Protein AF-A0A661XE28-F1 (afdb_monomer_lite)

Secondary structure (DSSP, 8-state):
-EEEEEEEE--BTTBTT-EEEEEEE-HHHHHHHHHHHTTTB---EEETTEEEEEE-S--HHHHHHHHHHHTT---S-----------------------------------------------------TTS-TTS-----EEEEEEEEEETT-HHHHHHHHHHHHHHHHHTT-SEEEEEEEEEEE-TTS-HHHHHHHHHHTT-SEEEEEESTTTTHHHHHHHHHTT--EEEEEGGGTT-HHHHHHHHHHHHHHTT--

Radius of gyration: 23.42 Å; chains: 1; bounding box: 65×50×58 Å

Foldseek 3Di:
DWDDKDKAQDADPVRGGKIKIKTQDDPVLVVVLCVVCVVFWDDWDDDPRIIMIIGPPDDVVVVVVSVCVSVVVDDDDDDDDDPDPPDDDDDDDDDDYDDDDDDDDDDDDDDDDDDDDDDDDDDDDDDDDDPPPVPDDPPAQAEFEEEEEEEPPCVVLVVLQVVLLVVLCVVVVPSYDYHYQYYHYDDPVADLLNSLVVRVVSPGQEYEYEEADPPCVSNVVNNVVVVHHYDYDHPVCSVPSVVSVVVVVVSVVSVVVD

pLDDT: mean 70.81, std 24.68, range [22.66, 95.94]

Sequence (258 aa):
MVHDWEIRDAKDKDFPERKVLFIKAEKEDILKFKEKFYLFSGSFVKIDNTYRCFLYNLNQEIEKKIEKFLKGEIEEEVKEEKVEIETRKEPEKSEEKEGVVIERFEPKKEEKEEKKEVKVEIERFGGESKEEKKEKLKREIKKVRVTYIFPAGKEELLEKVEEGIKNVILEKNLKYEFEKVLSLRQDAKVTPQELATRAKESDCDVVIIVAPENWGKEVVSILRSLRIPSQIITEDNVDKKFRYLNLITDVALLSSRK

Structure (mmCIF, N/CA/C/O backbone):
data_AF-A0A661XE28-F1
#
_entry.id   AF-A0A661XE28-F1
#
loop_
_atom_site.group_PDB
_atom_site.id
_atom_site.type_symbol
_atom_site.label_atom_id
_atom_site.label_alt_id
_atom_site.label_comp_id
_atom_site.label_asym_id
_atom_site.label_entity_id
_atom_site.label_seq_id
_atom_site.pdbx_PDB_ins_code
_atom_site.Cartn_x
_atom_site.Cartn_y
_atom_site.Cartn_z
_atom_site.occupancy
_atom_site.B_iso_or_equiv
_atom_site.auth_seq_id
_atom_site.auth_comp_id
_atom_site.auth_asym_id
_atom_site.auth_atom_id
_atom_site.pdbx_PDB_model_num
ATOM 1 N N . MET A 1 1 ? -10.215 13.616 -21.935 1.00 67.88 1 MET A N 1
ATOM 2 C CA . MET A 1 1 ? -9.903 15.015 -21.538 1.00 67.88 1 MET A CA 1
ATOM 3 C C . MET A 1 1 ? -10.579 15.350 -20.200 1.00 67.88 1 MET A C 1
ATOM 5 O O . MET A 1 1 ? -11.660 14.830 -19.933 1.00 67.88 1 MET A O 1
ATOM 9 N N . VAL A 1 2 ? -9.989 16.211 -19.351 1.00 78.69 2 VAL A N 1
ATOM 10 C CA . VAL A 1 2 ? -10.672 16.734 -18.144 1.00 78.69 2 VAL A CA 1
ATOM 11 C C . VAL A 1 2 ? -11.676 17.806 -18.571 1.00 78.69 2 VAL A C 1
ATOM 13 O O . VAL A 1 2 ? -11.290 18.817 -19.144 1.00 78.69 2 VAL A O 1
ATOM 16 N N . HIS A 1 3 ? -12.964 17.570 -18.326 1.00 80.06 3 HIS A N 1
ATOM 17 C CA . HIS A 1 3 ? -14.053 18.451 -18.757 1.00 80.06 3 HIS A CA 1
ATOM 18 C C . HIS A 1 3 ? -14.444 19.479 -17.697 1.00 80.06 3 HIS A C 1
ATOM 20 O O . HIS A 1 3 ? -14.858 20.583 -18.032 1.00 80.06 3 HIS A O 1
ATOM 26 N N . ASP A 1 4 ? -14.376 19.091 -16.426 1.00 87.88 4 ASP A N 1
ATOM 27 C CA . ASP A 1 4 ? -14.823 19.904 -15.297 1.00 87.88 4 ASP A CA 1
ATOM 28 C C . ASP A 1 4 ? -14.192 19.362 -14.012 1.00 87.88 4 ASP A C 1
ATOM 30 O O . ASP A 1 4 ? -14.009 18.144 -13.877 1.00 87.88 4 ASP A O 1
ATOM 34 N N . TRP A 1 5 ? -13.861 20.235 -13.068 1.00 91.69 5 TRP A N 1
ATOM 35 C CA . TRP A 1 5 ? -13.307 19.827 -11.783 1.00 91.69 5 TRP A CA 1
ATOM 36 C C . TRP A 1 5 ? -13.573 20.861 -10.690 1.00 91.69 5 TRP A C 1
ATOM 38 O O . TRP A 1 5 ? -13.690 22.055 -10.944 1.00 91.69 5 TRP A O 1
ATOM 48 N N . GLU A 1 6 ? -13.648 20.385 -9.452 1.00 91.19 6 GLU A N 1
ATOM 49 C CA . GLU A 1 6 ? -13.884 21.217 -8.278 1.00 91.19 6 GLU A CA 1
ATOM 50 C C . GLU A 1 6 ? -13.242 20.574 -7.047 1.00 91.19 6 GLU A C 1
ATOM 52 O O . GLU A 1 6 ? -13.356 19.365 -6.838 1.00 91.19 6 GLU A O 1
ATOM 57 N N . ILE A 1 7 ? -12.594 21.377 -6.205 1.00 89.00 7 ILE A N 1
ATOM 58 C CA . ILE A 1 7 ? -12.107 20.944 -4.895 1.00 89.00 7 ILE A CA 1
ATOM 59 C C . ILE A 1 7 ? -13.005 21.573 -3.830 1.00 89.00 7 ILE A C 1
ATOM 61 O O . ILE A 1 7 ? -13.156 22.791 -3.784 1.00 89.00 7 ILE A O 1
ATOM 65 N N . ARG A 1 8 ? -13.601 20.747 -2.965 1.00 87.38 8 ARG A N 1
ATOM 66 C CA . ARG A 1 8 ? -14.444 21.208 -1.850 1.00 87.38 8 ARG A CA 1
ATOM 67 C C . ARG A 1 8 ? -13.863 20.807 -0.512 1.00 87.38 8 ARG A C 1
ATOM 69 O O . ARG A 1 8 ? -13.354 19.697 -0.375 1.00 87.38 8 ARG A O 1
ATOM 76 N N . ASP A 1 9 ? -14.046 21.657 0.488 1.00 84.06 9 ASP A N 1
ATOM 77 C CA . ASP A 1 9 ? -13.799 21.279 1.875 1.00 84.06 9 ASP A CA 1
ATOM 78 C C . ASP A 1 9 ? -14.850 20.259 2.334 1.00 84.06 9 ASP A C 1
ATOM 80 O O . ASP A 1 9 ? -16.058 20.468 2.214 1.00 84.06 9 ASP A O 1
ATOM 84 N N . ALA A 1 10 ? -14.382 19.152 2.893 1.00 74.88 10 ALA A N 1
ATOM 85 C CA . ALA A 1 10 ? -15.180 18.126 3.542 1.00 74.88 10 ALA A CA 1
ATOM 86 C C . ALA A 1 10 ? -14.810 18.104 5.026 1.00 74.88 10 ALA A C 1
ATOM 88 O O . ALA A 1 10 ? -14.042 17.258 5.483 1.00 74.88 10 ALA A O 1
ATOM 89 N N . LYS A 1 11 ? -15.331 19.086 5.767 1.00 64.81 11 LYS A N 1
ATOM 90 C CA . LYS A 1 11 ? -15.085 19.212 7.205 1.00 64.81 11 LYS A CA 1
ATOM 91 C C . LYS A 1 11 ? -15.818 18.102 7.949 1.00 64.81 11 LYS A C 1
ATOM 93 O O . LYS A 1 11 ? -17.044 18.028 7.898 1.00 64.81 11 LYS A O 1
ATOM 98 N N . ASP A 1 12 ? -15.064 17.278 8.661 1.00 62.75 12 ASP A N 1
ATOM 99 C CA . ASP A 1 12 ? -15.583 16.293 9.606 1.00 62.75 12 ASP A CA 1
ATOM 100 C C . ASP A 1 12 ? -15.096 16.659 11.019 1.00 62.75 12 ASP A C 1
ATOM 102 O O . ASP A 1 12 ? -14.012 17.226 11.169 1.00 62.75 12 ASP A O 1
ATOM 106 N N . LYS A 1 13 ? -15.882 16.350 12.060 1.00 51.97 13 LYS A N 1
ATOM 107 C CA . LYS A 1 13 ? -15.492 16.591 13.461 1.00 51.97 13 LYS A CA 1
ATOM 108 C C . LYS A 1 13 ? -14.197 15.867 13.822 1.00 51.97 13 LYS A C 1
ATOM 110 O O . LYS A 1 13 ? -13.416 16.398 14.605 1.00 51.97 13 LYS A O 1
ATOM 115 N N . ASP A 1 14 ? -13.964 14.704 13.219 1.00 54.44 14 ASP A N 1
ATOM 116 C CA . ASP A 1 14 ? -12.756 13.912 13.444 1.00 54.44 14 ASP A CA 1
ATOM 117 C C . ASP A 1 14 ? -11.608 14.299 12.489 1.00 54.44 14 ASP A C 1
ATOM 119 O O . ASP A 1 14 ? -10.460 13.911 12.707 1.00 54.44 14 ASP A O 1
ATOM 123 N N . PHE A 1 15 ? -11.895 15.072 11.429 1.00 53.47 15 PHE A N 1
ATOM 124 C CA . PHE A 1 15 ? -10.933 15.456 10.389 1.00 53.47 15 PHE A CA 1
ATOM 125 C C . PHE A 1 15 ? -11.240 16.856 9.814 1.00 53.47 15 PHE A C 1
ATOM 127 O O . PHE A 1 15 ? -11.898 16.970 8.773 1.00 53.47 15 PHE A O 1
ATOM 134 N N . PRO A 1 16 ? -10.751 17.932 10.454 1.00 54.91 16 PRO A N 1
ATOM 135 C CA . PRO A 1 16 ? -11.159 19.302 10.133 1.00 54.91 16 PRO A CA 1
ATOM 136 C C . PRO A 1 16 ? -10.618 19.850 8.798 1.00 54.91 16 PRO A C 1
ATOM 138 O O . PRO A 1 16 ? -11.146 20.843 8.302 1.00 54.91 16 PRO A O 1
ATOM 141 N N . GLU A 1 17 ? -9.619 19.202 8.187 1.00 65.25 17 GLU A N 1
ATOM 142 C CA . GLU A 1 17 ? -8.891 19.711 7.008 1.00 65.25 17 GLU A CA 1
ATOM 143 C C . GLU A 1 17 ? -8.893 18.736 5.816 1.00 65.25 17 GLU A C 1
ATOM 145 O O . GLU A 1 17 ? -7.891 18.557 5.123 1.00 65.25 17 GLU A O 1
ATOM 150 N N . ARG A 1 18 ? -10.006 18.041 5.565 1.00 71.56 18 ARG A N 1
ATOM 151 C CA . ARG A 1 18 ? -10.125 17.193 4.369 1.00 71.56 18 ARG A CA 1
ATOM 152 C C . ARG A 1 18 ? -10.699 17.982 3.205 1.00 71.56 18 ARG A C 1
ATOM 154 O O . ARG A 1 18 ? -11.703 18.669 3.362 1.00 71.56 18 ARG A O 1
ATOM 161 N N . LYS A 1 19 ? -10.112 17.807 2.021 1.00 85.81 19 LYS A N 1
ATOM 162 C CA . LYS A 1 19 ? -10.701 18.261 0.759 1.00 85.81 19 LYS A CA 1
ATOM 163 C C . LYS A 1 19 ? -11.114 17.068 -0.097 1.00 85.81 19 LYS A C 1
ATOM 165 O O . LYS A 1 19 ? -10.542 15.982 0.002 1.00 85.81 19 LYS A O 1
ATOM 170 N N . VAL A 1 20 ? -12.118 17.263 -0.937 1.00 88.88 20 VAL A N 1
ATOM 171 C CA . VAL A 1 20 ? -12.597 16.281 -1.912 1.00 88.88 20 VAL A CA 1
ATOM 172 C C . VAL A 1 20 ? -12.459 16.888 -3.292 1.00 88.88 20 VAL A C 1
ATOM 174 O O . VAL A 1 20 ? -12.996 17.963 -3.549 1.00 88.88 20 VAL A O 1
ATOM 177 N N . LEU A 1 21 ? -11.766 16.176 -4.174 1.00 91.88 21 LEU A N 1
ATOM 178 C CA . LEU A 1 21 ? -11.730 16.477 -5.593 1.00 91.88 21 LEU A CA 1
ATOM 179 C C . LEU A 1 21 ? -12.916 15.804 -6.277 1.00 91.88 21 LEU A C 1
ATOM 181 O O . LEU A 1 21 ? -13.087 14.585 -6.203 1.00 91.88 21 LEU A O 1
ATOM 185 N N . PHE A 1 22 ? -13.697 16.610 -6.979 1.00 92.19 22 PHE A N 1
ATOM 186 C CA . PHE A 1 22 ? -14.706 16.204 -7.939 1.00 92.19 22 PHE A CA 1
ATOM 187 C C . PHE A 1 22 ? -14.132 16.446 -9.327 1.00 92.19 22 PHE A C 1
ATOM 189 O O . PHE A 1 22 ? -13.655 17.538 -9.612 1.00 92.19 22 PHE A O 1
ATOM 196 N N . ILE A 1 23 ? -14.157 15.439 -10.190 1.00 92.69 23 ILE A N 1
ATOM 197 C CA . ILE A 1 23 ? -13.569 15.538 -11.525 1.00 92.69 23 ILE A CA 1
ATOM 198 C C . ILE A 1 23 ? -14.419 14.785 -12.547 1.00 92.69 23 ILE A C 1
ATOM 200 O O . ILE A 1 23 ? -14.697 13.593 -12.402 1.00 92.69 23 ILE A O 1
ATOM 204 N N . LYS A 1 24 ? -14.844 15.487 -13.597 1.00 91.75 24 LYS A N 1
ATOM 205 C CA . LYS A 1 24 ? -15.481 14.910 -14.783 1.00 91.75 24 LYS A CA 1
ATOM 206 C C . LYS A 1 24 ? -14.409 14.757 -15.848 1.00 91.75 24 LYS A C 1
ATOM 208 O O . LYS A 1 24 ? -14.006 15.728 -16.482 1.00 91.75 24 LYS A O 1
ATOM 213 N N . ALA A 1 25 ? -13.926 13.540 -16.022 1.00 89.62 25 ALA A N 1
ATOM 214 C CA . ALA A 1 25 ? -12.908 13.229 -17.010 1.00 89.62 25 ALA A CA 1
ATOM 215 C C . ALA A 1 25 ? -13.088 11.802 -17.521 1.00 89.62 25 ALA A C 1
ATOM 217 O O . ALA A 1 25 ? -13.804 10.989 -16.921 1.00 89.62 25 ALA A O 1
ATOM 218 N N . GLU A 1 26 ? -12.411 11.492 -18.618 1.00 87.62 26 GLU A N 1
ATOM 219 C CA . GLU A 1 26 ? -12.306 10.123 -19.102 1.00 87.62 26 GLU A CA 1
ATOM 220 C C . GLU A 1 26 ? -11.473 9.279 -18.135 1.00 87.62 26 GLU A C 1
ATOM 222 O O . GLU A 1 26 ? -10.618 9.770 -17.395 1.00 87.62 26 GLU A O 1
ATOM 227 N N . LYS A 1 27 ? -11.721 7.966 -18.135 1.00 84.81 27 LYS A N 1
ATOM 228 C CA . LYS A 1 27 ? -11.056 7.032 -17.218 1.00 84.81 27 LYS A CA 1
ATOM 229 C C . LYS A 1 27 ? -9.527 7.109 -17.322 1.00 84.81 27 LYS A C 1
ATOM 231 O O . LYS A 1 27 ? -8.848 6.943 -16.313 1.00 84.81 27 LYS A O 1
ATOM 236 N N . GLU A 1 28 ? -9.003 7.350 -18.517 1.00 86.38 28 GLU A N 1
ATOM 237 C CA . GLU A 1 28 ? -7.568 7.451 -18.793 1.00 86.38 28 GLU A CA 1
ATOM 238 C C . GLU A 1 28 ? -6.932 8.665 -18.109 1.00 86.38 28 GLU A C 1
ATOM 240 O O . GLU A 1 28 ? -5.877 8.533 -17.494 1.00 86.38 28 GLU A O 1
ATOM 245 N N . ASP A 1 29 ? -7.601 9.818 -18.098 1.00 85.50 29 ASP A N 1
ATOM 246 C CA . ASP A 1 29 ? -7.101 11.008 -17.401 1.00 85.50 29 ASP A CA 1
ATOM 247 C C . ASP A 1 29 ? -7.129 10.835 -15.882 1.00 85.50 29 ASP A C 1
ATOM 249 O O . ASP A 1 29 ? -6.228 11.297 -15.183 1.00 85.50 29 ASP A O 1
ATOM 253 N N . ILE A 1 30 ? -8.121 10.106 -15.359 1.00 88.75 30 ILE A N 1
ATOM 254 C CA . ILE A 1 30 ? -8.154 9.730 -13.939 1.00 88.75 30 ILE A CA 1
ATOM 255 C C . ILE A 1 30 ? -6.968 8.833 -13.583 1.00 88.75 30 ILE A C 1
ATOM 257 O O . ILE A 1 30 ? -6.413 8.954 -12.491 1.00 88.75 30 ILE A O 1
ATOM 261 N N . LEU A 1 31 ? -6.571 7.926 -14.479 1.00 84.81 31 LEU A N 1
ATOM 262 C CA . LEU A 1 31 ? -5.395 7.082 -14.266 1.00 84.81 31 LEU A CA 1
ATOM 263 C C . LEU A 1 31 ? -4.110 7.915 -14.276 1.00 84.81 31 LEU A C 1
ATOM 265 O O . LEU A 1 31 ? -3.327 7.789 -13.338 1.00 84.81 31 LEU A O 1
ATOM 269 N N . LYS A 1 32 ? -3.952 8.834 -15.235 1.00 87.31 32 LYS A N 1
ATOM 270 C CA . LYS A 1 32 ? -2.816 9.772 -15.272 1.00 87.31 32 LYS A CA 1
ATOM 271 C C . LYS A 1 32 ? -2.745 10.636 -14.012 1.00 87.31 32 LYS A C 1
ATOM 273 O O . LYS A 1 32 ? -1.676 10.802 -13.428 1.00 87.31 32 LYS A O 1
ATOM 278 N N . PHE A 1 33 ? -3.888 11.148 -13.550 1.00 88.50 33 PHE A N 1
ATOM 279 C CA . PHE A 1 33 ? -3.963 11.902 -12.300 1.00 88.50 33 PHE A CA 1
ATOM 280 C C . PHE A 1 33 ? -3.509 11.048 -11.116 1.00 88.50 33 PHE A C 1
ATOM 282 O O . PHE A 1 33 ? -2.674 11.479 -10.322 1.00 88.50 33 PHE A O 1
ATOM 289 N N . LYS A 1 34 ? -4.048 9.826 -11.002 1.00 83.25 34 LYS A N 1
ATOM 290 C CA . LYS A 1 34 ? -3.680 8.891 -9.936 1.00 83.25 34 LYS A CA 1
ATOM 291 C C . LYS A 1 34 ? -2.192 8.604 -9.938 1.00 83.25 34 LYS A C 1
ATOM 293 O O . LYS A 1 34 ? -1.611 8.586 -8.869 1.00 83.25 34 LYS A O 1
ATOM 298 N N . GLU A 1 35 ? -1.581 8.381 -11.093 1.00 79.38 35 GLU A N 1
ATOM 299 C CA . GLU A 1 35 ? -0.142 8.123 -11.184 1.00 79.38 35 GLU A CA 1
ATOM 300 C C . GLU A 1 35 ? 0.680 9.319 -10.703 1.00 79.38 35 GLU A C 1
ATOM 302 O O . GLU A 1 35 ? 1.627 9.148 -9.936 1.00 79.38 35 GLU A O 1
ATOM 307 N N . LYS A 1 36 ? 0.278 10.533 -11.087 1.00 81.69 36 LYS A N 1
ATOM 308 C CA . LYS A 1 36 ? 1.015 11.758 -10.766 1.00 81.69 36 LYS A CA 1
ATOM 309 C C . LYS A 1 36 ? 0.836 12.224 -9.319 1.00 81.69 36 LYS A C 1
ATOM 311 O O . LYS A 1 36 ? 1.771 12.758 -8.731 1.00 81.69 36 LYS A O 1
ATOM 316 N N . PHE A 1 37 ? -0.340 12.008 -8.733 1.00 84.50 37 PHE A N 1
ATOM 317 C CA . PHE A 1 37 ? -0.701 12.520 -7.406 1.00 84.50 37 PHE A CA 1
ATOM 318 C C . PHE A 1 37 ? -1.064 11.421 -6.400 1.00 84.50 37 PHE A C 1
ATOM 320 O O . PHE A 1 37 ? -1.739 11.699 -5.410 1.00 84.50 37 PHE A O 1
ATOM 327 N N . TYR A 1 38 ? -0.595 10.184 -6.602 1.00 77.94 38 TYR A N 1
ATOM 328 C CA . TYR A 1 38 ? -0.961 9.034 -5.760 1.00 77.94 38 TYR A CA 1
ATOM 329 C C . TYR A 1 38 ? -0.730 9.263 -4.255 1.00 77.94 38 TYR A C 1
ATOM 331 O O . TYR A 1 38 ? -1.500 8.769 -3.438 1.00 77.94 38 TYR A O 1
ATOM 339 N N . LEU A 1 39 ? 0.292 10.042 -3.879 1.00 74.31 39 LEU A N 1
ATOM 340 C CA . LEU A 1 39 ? 0.611 10.363 -2.479 1.00 74.31 39 LEU A CA 1
ATOM 341 C C . LEU A 1 39 ? -0.389 11.321 -1.818 1.00 74.31 39 LEU A C 1
ATOM 343 O O . LEU A 1 39 ? -0.478 11.354 -0.586 1.00 74.31 39 LEU A O 1
ATOM 347 N N . PHE A 1 40 ? -1.118 12.086 -2.631 1.00 81.81 40 PHE A N 1
ATOM 348 C CA . PHE A 1 40 ? -2.023 13.158 -2.214 1.00 81.81 40 PHE A CA 1
ATOM 349 C C . PHE A 1 40 ? -3.489 12.846 -2.516 1.00 81.81 40 PHE A C 1
ATOM 351 O O . PHE A 1 40 ? -4.359 13.603 -2.105 1.00 81.81 40 PHE A O 1
ATOM 358 N N . SER A 1 41 ? -3.783 11.750 -3.221 1.00 82.06 41 SER A N 1
ATOM 359 C CA . SER A 1 41 ? -5.140 11.381 -3.629 1.00 82.06 41 SER A CA 1
ATOM 360 C C . SER A 1 41 ? -5.520 9.989 -3.141 1.00 82.06 41 SER A C 1
ATOM 362 O O . SER A 1 41 ? -4.763 9.036 -3.312 1.00 82.06 41 SER A O 1
ATOM 364 N N . GLY A 1 42 ? -6.716 9.860 -2.578 1.00 78.56 42 GLY A N 1
ATOM 365 C CA . GLY A 1 42 ? -7.292 8.583 -2.180 1.00 78.56 42 GLY A CA 1
ATOM 366 C C . GLY A 1 42 ? -7.889 7.788 -3.338 1.00 78.56 42 GLY A C 1
ATOM 367 O O . GLY A 1 42 ? -7.725 8.087 -4.524 1.00 78.56 42 GLY A O 1
ATOM 368 N N . SER A 1 43 ? -8.655 6.761 -2.977 1.00 80.38 43 SER A N 1
ATOM 369 C CA . SER A 1 43 ? -9.415 5.980 -3.949 1.00 80.38 43 SER A CA 1
ATOM 370 C C . SER A 1 43 ? -10.444 6.843 -4.679 1.00 80.38 43 SER A C 1
ATOM 372 O O . SER A 1 43 ? -11.197 7.599 -4.070 1.00 80.38 43 SER A O 1
ATOM 374 N N . PHE A 1 44 ? -10.500 6.683 -6.000 1.00 87.12 44 PHE A N 1
ATOM 375 C CA . PHE A 1 44 ? -11.500 7.344 -6.831 1.00 87.12 44 PHE A CA 1
ATOM 376 C C . PHE A 1 44 ? -12.761 6.492 -6.903 1.00 87.12 44 PHE A C 1
ATOM 378 O O . PHE A 1 44 ? -12.699 5.320 -7.285 1.00 87.12 44 PHE A O 1
ATOM 385 N N . VAL A 1 45 ? -13.896 7.108 -6.600 1.00 83.44 45 VAL A N 1
ATOM 386 C CA . VAL A 1 45 ? -15.230 6.522 -6.731 1.00 83.44 45 VAL A CA 1
ATOM 387 C C . VAL A 1 45 ? -15.960 7.253 -7.850 1.00 83.44 45 VAL A C 1
ATOM 389 O O . VAL A 1 45 ? -16.015 8.480 -7.849 1.00 83.44 45 VAL A O 1
ATOM 392 N N . LYS A 1 46 ? -16.506 6.512 -8.817 1.00 87.88 46 LYS A N 1
ATOM 393 C CA . LYS A 1 46 ? -17.349 7.089 -9.869 1.00 87.88 46 LYS A CA 1
ATOM 394 C C . LYS A 1 46 ? -18.790 7.138 -9.373 1.00 87.88 46 LYS A C 1
ATOM 396 O O . LYS A 1 46 ? -19.332 6.102 -8.999 1.00 87.88 46 LYS A O 1
ATOM 401 N N . ILE A 1 47 ? -19.383 8.326 -9.368 1.00 84.38 47 ILE A N 1
ATOM 402 C CA . ILE A 1 47 ? -20.798 8.548 -9.066 1.00 84.38 47 ILE A CA 1
ATOM 403 C C . ILE A 1 47 ? -21.360 9.362 -10.227 1.00 84.38 47 ILE A C 1
ATOM 405 O O . ILE A 1 47 ? -20.915 10.485 -10.476 1.00 84.38 47 ILE A O 1
ATOM 409 N N . ASP A 1 48 ? -22.286 8.759 -10.968 1.00 87.19 48 ASP A N 1
ATOM 410 C CA . ASP A 1 48 ? -22.793 9.268 -12.243 1.00 87.19 48 ASP A CA 1
ATOM 411 C C . ASP A 1 48 ? -21.647 9.528 -13.242 1.00 87.19 48 ASP A C 1
ATOM 413 O O . ASP A 1 48 ? -20.825 8.646 -13.510 1.00 87.19 48 ASP A O 1
ATOM 417 N N . ASN A 1 49 ? -21.557 10.750 -13.770 1.00 85.62 49 ASN A N 1
ATOM 418 C CA . ASN A 1 49 ? -20.515 11.181 -14.703 1.00 85.62 49 ASN A CA 1
ATOM 419 C C . ASN A 1 49 ? -19.323 11.870 -14.018 1.00 85.62 49 ASN A C 1
ATOM 421 O O . ASN A 1 49 ? -18.482 12.454 -14.700 1.00 85.62 49 ASN A O 1
ATOM 425 N N . THR A 1 50 ? -19.221 11.788 -12.689 1.00 89.06 50 THR A N 1
ATOM 426 C CA . THR A 1 50 ? -18.186 12.477 -11.910 1.00 89.06 50 THR A CA 1
ATOM 427 C C . THR A 1 50 ? -17.408 11.482 -11.056 1.00 89.06 50 THR A C 1
ATOM 429 O O . THR A 1 50 ? -17.977 10.671 -10.324 1.00 89.06 50 THR A O 1
ATOM 432 N N . TYR A 1 51 ? -16.084 11.557 -11.102 1.00 89.56 51 TYR A N 1
ATOM 433 C CA . TYR A 1 51 ? -15.226 10.860 -10.158 1.00 89.56 51 TYR A CA 1
ATOM 434 C C . TYR A 1 51 ? -14.985 11.718 -8.921 1.00 89.56 51 TYR A C 1
ATOM 436 O O . TYR A 1 51 ? -14.878 12.940 -9.005 1.00 89.56 51 TYR A O 1
ATOM 444 N N . ARG A 1 52 ? -14.892 11.065 -7.764 1.00 91.06 52 ARG A N 1
ATOM 445 C CA . ARG A 1 52 ? -14.642 11.704 -6.474 1.00 91.06 52 ARG A CA 1
ATOM 446 C C . ARG A 1 52 ? -13.470 11.027 -5.792 1.00 91.06 52 ARG A C 1
ATOM 448 O O . ARG A 1 52 ? -13.449 9.798 -5.722 1.00 91.06 52 ARG A O 1
ATOM 455 N N . CYS A 1 53 ? -12.532 11.800 -5.268 1.00 89.06 53 CYS A N 1
ATOM 456 C CA . CYS A 1 53 ? -11.496 11.285 -4.383 1.00 89.06 53 CYS A CA 1
ATOM 457 C C . CYS A 1 53 ? -11.228 12.272 -3.251 1.00 89.06 53 CYS A C 1
ATOM 459 O O . CYS A 1 53 ? -11.371 13.484 -3.405 1.00 89.06 53 CYS A O 1
ATOM 461 N N . PHE A 1 54 ? -10.848 11.745 -2.095 1.00 86.38 54 PHE A N 1
ATOM 462 C CA . PHE A 1 54 ? -10.319 12.582 -1.029 1.00 86.38 54 PHE A CA 1
ATOM 463 C C . PHE A 1 54 ? -8.894 13.001 -1.374 1.00 86.38 54 PHE A C 1
ATOM 465 O O . PHE A 1 54 ? -8.115 12.191 -1.882 1.00 86.38 54 PHE A O 1
ATOM 472 N N . LEU A 1 55 ? -8.569 14.252 -1.074 1.00 85.50 55 LEU A N 1
ATOM 473 C CA . LEU A 1 55 ? -7.221 14.781 -1.152 1.00 85.50 55 LEU A CA 1
ATOM 474 C C . LEU A 1 55 ? -6.634 14.907 0.255 1.00 85.50 55 LEU A C 1
ATOM 476 O O . LEU A 1 55 ? -7.330 15.272 1.206 1.00 85.50 55 LEU A O 1
ATOM 480 N N . TYR A 1 56 ? -5.347 14.604 0.377 1.00 75.81 56 TYR A N 1
ATOM 481 C CA . TYR A 1 56 ? -4.632 14.535 1.647 1.00 75.81 56 TYR A CA 1
ATOM 482 C C . TYR A 1 56 ? -3.307 15.288 1.567 1.00 75.81 56 TYR A C 1
ATOM 484 O O . TYR A 1 56 ? -2.706 15.371 0.498 1.00 75.81 56 TYR A O 1
ATOM 492 N N . ASN A 1 57 ? -2.830 15.778 2.718 1.00 70.12 57 ASN A N 1
ATOM 493 C CA . ASN A 1 57 ? -1.557 16.500 2.844 1.00 70.12 57 ASN A CA 1
ATOM 494 C C . ASN A 1 57 ? -1.433 17.665 1.848 1.00 70.12 57 ASN A C 1
ATOM 496 O O . ASN A 1 57 ? -0.364 17.914 1.294 1.00 70.12 57 ASN A O 1
ATOM 500 N N . LEU A 1 58 ? -2.548 18.348 1.591 1.00 76.38 58 LEU A N 1
ATOM 501 C CA . LEU A 1 58 ? -2.582 19.514 0.724 1.00 76.38 58 LEU A CA 1
ATOM 502 C C . LEU A 1 58 ? -1.895 20.681 1.428 1.00 76.38 58 LEU A C 1
ATOM 504 O O . LEU A 1 58 ? -2.420 21.228 2.393 1.00 76.38 58 LEU A O 1
ATOM 508 N N . ASN A 1 59 ? -0.739 21.080 0.912 1.00 81.50 59 ASN A N 1
ATOM 509 C CA . ASN A 1 59 ? -0.233 22.431 1.100 1.00 81.50 59 ASN A CA 1
ATOM 510 C C . ASN A 1 59 ? -0.609 23.284 -0.130 1.00 81.50 59 ASN A C 1
ATOM 512 O O . ASN A 1 59 ? -1.036 22.758 -1.164 1.00 81.50 59 ASN A O 1
ATOM 516 N N . GLN A 1 60 ? -0.443 24.605 -0.033 1.00 81.12 60 GLN A N 1
ATOM 517 C CA . GLN A 1 60 ? -0.791 25.521 -1.129 1.00 81.12 60 GLN A CA 1
ATOM 518 C C . GLN A 1 60 ? -0.035 25.218 -2.435 1.00 81.12 60 GLN A C 1
ATOM 520 O O . GLN A 1 60 ? -0.536 25.507 -3.520 1.00 81.12 60 GLN A O 1
ATOM 525 N N . GLU A 1 61 ? 1.164 24.641 -2.362 1.00 82.00 61 GLU A N 1
ATOM 526 C CA . GLU A 1 61 ? 1.959 24.293 -3.543 1.00 82.00 61 GLU A CA 1
ATOM 527 C C . GLU A 1 61 ? 1.406 23.071 -4.275 1.00 82.00 61 GLU A C 1
ATOM 529 O O . GLU A 1 61 ? 1.285 23.081 -5.499 1.00 82.00 61 GLU A O 1
ATOM 534 N N . ILE A 1 62 ? 1.050 22.022 -3.533 1.00 80.94 62 ILE A N 1
ATOM 535 C CA . ILE A 1 62 ? 0.456 20.795 -4.065 1.00 80.94 62 ILE A CA 1
ATOM 536 C C . ILE A 1 62 ? -0.913 21.105 -4.661 1.00 80.94 62 ILE A C 1
ATOM 538 O O . ILE A 1 62 ? -1.216 20.625 -5.750 1.00 80.94 62 ILE A O 1
ATOM 542 N N . GLU A 1 63 ? -1.707 21.947 -3.997 1.00 84.12 63 GLU A N 1
ATOM 543 C CA . GLU A 1 63 ? -2.997 22.394 -4.523 1.00 84.12 63 GLU A CA 1
ATOM 544 C C . GLU A 1 63 ? -2.817 23.096 -5.875 1.00 84.12 63 GLU A C 1
ATOM 546 O O . GLU A 1 63 ? -3.399 22.667 -6.867 1.00 84.12 63 GLU A O 1
ATOM 551 N N . LYS A 1 64 ? -1.886 24.056 -5.975 1.00 86.75 64 LYS A N 1
ATOM 552 C CA . LYS A 1 64 ? -1.545 24.703 -7.254 1.00 86.75 64 LYS A CA 1
ATOM 553 C C . LYS A 1 64 ? -1.044 23.715 -8.313 1.00 86.75 64 LYS A C 1
ATOM 555 O O . LYS A 1 64 ? -1.368 23.872 -9.488 1.00 86.75 64 LYS A O 1
ATOM 560 N N . LYS A 1 65 ? -0.253 22.700 -7.939 1.00 86.38 65 LYS A N 1
ATOM 561 C CA . LYS A 1 65 ? 0.218 21.655 -8.874 1.00 86.38 65 LYS A CA 1
ATOM 562 C C . LYS A 1 65 ? -0.942 20.813 -9.408 1.00 86.38 65 LYS A C 1
ATOM 564 O O . LYS A 1 65 ? -0.966 20.507 -10.600 1.00 86.38 65 LYS A O 1
ATOM 569 N N . ILE A 1 66 ? -1.896 20.463 -8.548 1.00 87.81 66 ILE A N 1
ATOM 570 C CA . ILE A 1 66 ? -3.120 19.750 -8.923 1.00 87.81 66 ILE A CA 1
ATOM 571 C C . ILE A 1 66 ? -3.949 20.613 -9.878 1.00 87.81 66 ILE A C 1
ATOM 573 O O . ILE A 1 66 ? -4.308 20.140 -10.952 1.00 87.81 66 ILE A O 1
ATOM 577 N N . GLU A 1 67 ? -4.183 21.886 -9.555 1.00 87.06 67 GLU A N 1
ATOM 578 C CA . GLU A 1 67 ? -4.941 22.797 -10.422 1.00 87.06 67 GLU A CA 1
ATOM 579 C C . GLU A 1 67 ? -4.296 22.963 -11.804 1.00 87.06 67 GLU A C 1
ATOM 581 O O . GLU A 1 67 ? -4.984 22.856 -12.818 1.00 87.06 67 GLU A O 1
ATOM 586 N N . LYS A 1 68 ? -2.974 23.170 -11.863 1.00 87.38 68 LYS A N 1
ATOM 587 C CA . LYS A 1 68 ? -2.230 23.271 -13.131 1.00 87.38 68 LYS A CA 1
ATOM 588 C C . LYS A 1 68 ? -2.353 22.005 -13.972 1.00 87.38 68 LYS A C 1
ATOM 590 O O . LYS A 1 68 ? -2.560 22.086 -15.180 1.00 87.38 68 LYS A O 1
ATOM 595 N N . PHE A 1 69 ? -2.263 20.832 -13.342 1.00 87.75 69 PHE A N 1
ATOM 596 C CA . PHE A 1 69 ? -2.451 19.563 -14.043 1.00 87.75 69 PHE A CA 1
ATOM 597 C C . PHE A 1 69 ? -3.864 19.438 -14.615 1.00 87.75 69 PHE A C 1
ATOM 599 O O . PHE A 1 69 ? -4.028 19.054 -15.768 1.00 87.75 69 PHE A O 1
ATOM 606 N N . LEU A 1 70 ? -4.880 19.784 -13.822 1.00 86.44 70 LEU A N 1
ATOM 607 C CA . LEU A 1 70 ? -6.282 19.689 -14.226 1.00 86.44 70 LEU A CA 1
ATOM 608 C C . LEU A 1 70 ? -6.657 20.694 -15.323 1.00 86.44 70 LEU A C 1
ATOM 610 O O . LEU A 1 70 ? -7.554 20.414 -16.113 1.00 86.44 70 LEU A O 1
ATOM 614 N N . LYS A 1 71 ? -5.952 21.828 -15.404 1.00 85.31 71 LYS A N 1
ATOM 615 C CA . LYS A 1 71 ? -6.055 22.804 -16.501 1.00 85.31 71 LYS A CA 1
ATOM 616 C C . LYS A 1 71 ? -5.279 22.404 -17.762 1.00 85.31 71 LYS A C 1
ATOM 618 O O . LYS A 1 71 ? -5.423 23.065 -18.783 1.00 85.31 71 LYS A O 1
ATOM 623 N N . GLY A 1 72 ? -4.474 21.341 -17.709 1.00 76.69 72 GLY A N 1
ATOM 624 C CA . GLY A 1 72 ? -3.634 20.911 -18.829 1.00 76.69 72 GLY A CA 1
ATOM 625 C C . GLY A 1 72 ? -2.383 21.772 -19.045 1.00 76.69 72 GLY A C 1
ATOM 626 O O . GLY A 1 72 ? -1.768 21.679 -20.096 1.00 76.69 72 GLY A O 1
ATOM 627 N N . GLU A 1 73 ? -1.979 22.582 -18.060 1.00 72.75 73 GLU A N 1
ATOM 628 C CA . GLU A 1 73 ? -0.838 23.515 -18.148 1.00 72.75 73 GLU A CA 1
ATOM 629 C C . GLU A 1 73 ? 0.521 22.859 -17.838 1.00 72.75 73 GLU A C 1
ATOM 631 O O . GLU A 1 73 ? 1.523 23.548 -17.656 1.00 72.75 73 GLU A O 1
ATOM 636 N N . ILE A 1 74 ? 0.574 21.530 -17.718 1.00 59.03 74 ILE A N 1
ATOM 637 C CA . ILE A 1 74 ? 1.830 20.809 -17.491 1.00 59.03 74 ILE A CA 1
ATOM 638 C C . ILE A 1 74 ? 2.214 20.086 -18.779 1.00 59.03 74 ILE A C 1
ATOM 640 O O . ILE A 1 74 ? 1.829 18.932 -18.970 1.00 59.03 74 ILE A O 1
ATOM 644 N N . GLU A 1 75 ? 2.978 20.768 -19.635 1.00 46.56 75 GLU A N 1
ATOM 645 C CA . GLU A 1 75 ? 3.814 20.100 -20.635 1.00 46.56 75 GLU A CA 1
ATOM 646 C C . GLU A 1 75 ? 4.926 19.309 -19.926 1.00 46.56 75 GLU A C 1
ATOM 648 O O . GLU A 1 75 ? 5.354 19.635 -18.814 1.00 46.56 75 GLU A O 1
ATOM 653 N N . GLU A 1 76 ? 5.310 18.193 -20.537 1.00 49.25 76 GLU A N 1
ATOM 654 C CA . GLU A 1 76 ? 6.307 17.247 -20.051 1.00 49.25 76 GLU A CA 1
ATOM 655 C C . GLU A 1 76 ? 7.648 17.932 -19.763 1.00 49.25 76 GLU A C 1
ATOM 657 O O . GLU A 1 76 ? 8.433 18.153 -20.667 1.00 49.25 76 GLU A O 1
ATOM 662 N N . GLU A 1 77 ? 7.920 18.251 -18.501 1.00 43.81 77 GLU A N 1
ATOM 663 C CA . GLU A 1 77 ? 9.240 18.155 -17.868 1.00 43.81 77 GLU A CA 1
ATOM 664 C C . GLU A 1 77 ? 9.103 18.579 -16.402 1.00 43.81 77 GLU A C 1
ATOM 666 O O . GLU A 1 77 ? 8.896 19.745 -16.078 1.00 43.81 77 GLU A O 1
ATOM 671 N N . VAL A 1 78 ? 9.226 17.628 -15.477 1.00 37.38 78 VAL A N 1
ATOM 672 C CA . VAL A 1 78 ? 9.571 17.959 -14.091 1.00 37.38 78 VAL A CA 1
ATOM 673 C C . VAL A 1 78 ? 10.702 17.029 -13.695 1.00 37.38 78 VAL A C 1
ATOM 675 O O . VAL A 1 78 ? 10.476 15.893 -13.281 1.00 37.38 78 VAL A O 1
ATOM 678 N N . LYS A 1 79 ? 11.934 17.532 -13.850 1.00 35.72 79 LYS A N 1
ATOM 679 C CA . LYS A 1 79 ? 13.065 17.095 -13.029 1.00 35.72 79 LYS A CA 1
ATOM 680 C C . LYS A 1 79 ? 12.602 17.109 -11.575 1.00 35.72 79 LYS A C 1
ATOM 682 O O . LYS A 1 79 ? 12.019 18.092 -11.125 1.00 35.72 79 LYS A O 1
ATOM 687 N N . GLU A 1 80 ? 12.821 15.997 -10.886 1.00 36.28 80 GLU A N 1
ATOM 688 C CA . GLU A 1 80 ? 12.520 15.812 -9.470 1.00 36.28 80 GLU A CA 1
ATOM 689 C C . GLU A 1 80 ? 13.252 16.871 -8.628 1.00 36.28 80 GLU A C 1
ATOM 691 O O . GLU A 1 80 ? 14.383 16.670 -8.195 1.00 36.28 80 GLU A O 1
ATOM 696 N N . GLU A 1 81 ? 12.618 18.016 -8.386 1.00 30.00 81 GLU A N 1
ATOM 697 C CA . GLU A 1 81 ? 13.032 18.910 -7.311 1.00 30.00 81 GLU A CA 1
ATOM 698 C C . GLU A 1 81 ? 12.431 18.396 -6.003 1.00 30.00 81 GLU A C 1
ATOM 700 O O . GLU A 1 81 ? 11.213 18.401 -5.788 1.00 30.00 81 GLU A O 1
ATOM 705 N N . LYS A 1 82 ? 13.330 17.904 -5.143 1.00 31.70 82 LYS A N 1
ATOM 706 C CA . LYS A 1 82 ? 13.089 17.628 -3.730 1.00 31.70 82 LYS A CA 1
ATOM 707 C C . LYS A 1 82 ? 12.463 18.869 -3.098 1.00 31.70 82 LYS A C 1
ATOM 709 O O . LYS A 1 82 ? 13.118 19.895 -2.964 1.00 31.70 82 LYS A O 1
ATOM 714 N N . VAL A 1 83 ? 11.201 18.767 -2.696 1.00 30.67 83 VAL A N 1
ATOM 715 C CA . VAL A 1 83 ? 10.592 19.755 -1.805 1.00 30.67 83 VAL A CA 1
ATOM 716 C C . VAL A 1 83 ? 11.158 19.483 -0.412 1.00 30.67 83 VAL A C 1
ATOM 718 O O . VAL A 1 83 ? 10.709 18.565 0.275 1.00 30.67 83 VAL A O 1
ATOM 721 N N . GLU A 1 84 ? 12.186 20.237 -0.024 1.00 30.48 84 GLU A N 1
ATOM 722 C CA . GLU A 1 84 ? 12.582 20.377 1.376 1.00 30.48 84 GLU A CA 1
ATOM 723 C C . GLU A 1 84 ? 11.423 21.029 2.130 1.00 30.48 84 GLU A C 1
ATOM 725 O O . GLU A 1 84 ? 11.078 22.189 1.921 1.00 30.48 84 GLU A O 1
ATOM 730 N N . ILE A 1 85 ? 10.778 20.254 2.997 1.00 32.25 85 ILE A N 1
ATOM 731 C CA . ILE A 1 85 ? 9.798 20.785 3.936 1.00 32.25 85 ILE A CA 1
ATOM 732 C C . ILE A 1 85 ? 10.602 21.385 5.091 1.00 32.25 85 ILE A C 1
ATOM 734 O O . ILE A 1 85 ? 10.939 20.691 6.053 1.00 32.25 85 ILE A O 1
ATOM 738 N N . GLU A 1 86 ? 10.933 22.675 4.985 1.00 29.42 86 GLU A N 1
ATOM 739 C CA . GLU A 1 86 ? 11.432 23.457 6.115 1.00 29.42 86 GLU A CA 1
ATOM 740 C C . GLU A 1 86 ? 10.396 23.404 7.238 1.00 29.42 86 GLU A C 1
ATOM 742 O O . GLU A 1 86 ? 9.287 23.944 7.168 1.00 29.42 86 GLU A O 1
ATOM 747 N N . THR A 1 87 ? 10.761 22.69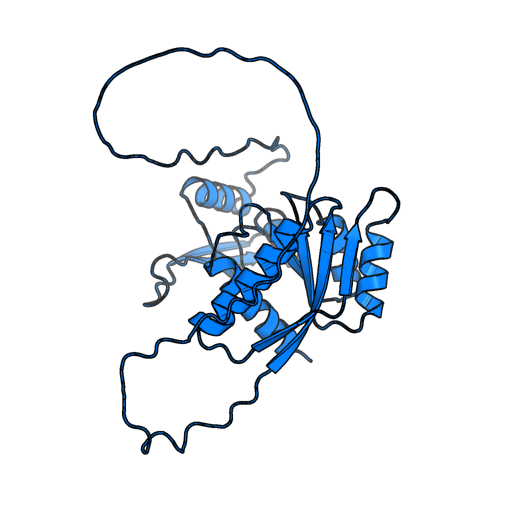2 8.299 1.00 30.81 87 THR A N 1
ATOM 748 C CA . THR A 1 87 ? 9.957 22.625 9.509 1.00 30.81 87 THR A CA 1
ATOM 749 C C . THR A 1 87 ? 10.150 23.941 10.249 1.00 30.81 87 THR A C 1
ATOM 751 O O . THR A 1 87 ? 11.197 24.189 10.844 1.00 30.81 87 THR A O 1
ATOM 754 N N . ARG A 1 88 ? 9.125 24.790 10.184 1.00 27.31 88 ARG A N 1
ATOM 755 C CA . ARG A 1 88 ? 8.956 26.020 10.960 1.00 27.31 88 ARG A CA 1
ATOM 756 C C . ARG A 1 88 ? 9.257 25.753 12.444 1.00 27.31 88 ARG A C 1
ATOM 758 O O . ARG A 1 88 ? 8.435 25.171 13.147 1.00 27.31 88 ARG A O 1
ATOM 765 N N . LYS A 1 89 ? 10.439 26.167 12.911 1.00 32.47 89 LYS A N 1
ATOM 766 C CA . LYS A 1 89 ? 10.764 26.321 14.334 1.00 32.47 89 LYS A CA 1
ATOM 767 C C . LYS A 1 89 ? 10.490 27.765 14.733 1.00 32.47 89 LYS A C 1
ATOM 769 O O . LYS A 1 89 ? 10.997 28.692 14.113 1.00 32.47 89 LYS A O 1
ATOM 774 N N . GLU A 1 90 ? 9.721 27.930 15.792 1.00 26.09 90 GLU A N 1
ATOM 775 C CA . GLU A 1 90 ? 9.636 29.161 16.575 1.00 26.09 90 GLU A CA 1
ATOM 776 C C . GLU A 1 90 ? 10.091 28.836 18.013 1.00 26.09 90 GLU A C 1
ATOM 778 O O . GLU A 1 90 ? 10.180 27.657 18.366 1.00 26.09 90 GLU A O 1
ATOM 783 N N . PRO A 1 91 ? 10.526 29.828 18.802 1.00 37.62 91 PRO A N 1
ATOM 784 C CA . PRO A 1 91 ? 11.951 30.088 18.964 1.00 37.62 91 PRO A CA 1
ATOM 785 C C . PRO A 1 91 ? 12.394 29.924 20.419 1.00 37.62 91 PRO A C 1
ATOM 787 O O . PRO A 1 91 ? 11.674 30.334 21.320 1.00 37.62 91 PRO A O 1
ATOM 790 N N . GLU A 1 92 ? 13.627 29.474 20.659 1.00 26.67 92 GLU A N 1
ATOM 791 C CA . GLU A 1 92 ? 14.292 29.738 21.938 1.00 26.67 92 GLU A CA 1
ATOM 792 C C . GLU A 1 92 ? 15.754 30.146 21.736 1.00 26.67 92 GLU A C 1
ATOM 794 O O . GLU A 1 92 ? 16.537 29.509 21.032 1.00 26.67 92 GLU A O 1
ATOM 799 N N . LYS A 1 93 ? 16.066 31.295 22.341 1.00 26.62 93 LYS A N 1
ATOM 800 C CA . LYS A 1 93 ? 17.392 31.870 22.554 1.00 26.62 93 LYS A CA 1
ATOM 801 C C . LYS A 1 93 ? 18.240 30.928 23.413 1.00 26.62 93 LYS A C 1
ATOM 803 O O . LYS A 1 93 ? 17.778 30.581 24.490 1.00 26.62 93 LYS A O 1
ATOM 808 N N . SER A 1 94 ? 19.490 30.683 23.015 1.00 29.25 94 SER A N 1
ATOM 809 C CA . SER A 1 94 ? 20.700 31.052 23.785 1.00 29.2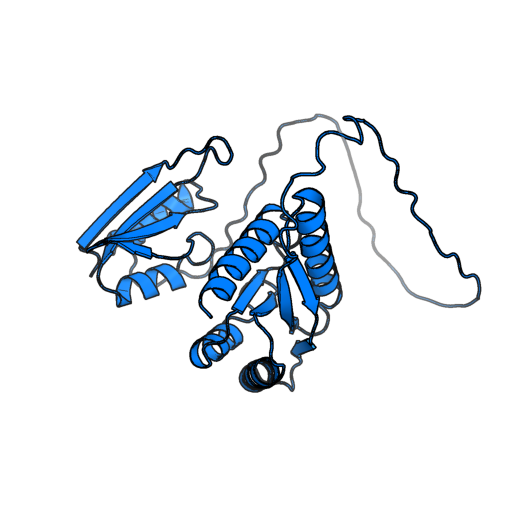5 94 SER A CA 1
ATOM 810 C C . SER A 1 94 ? 21.955 30.353 23.232 1.00 29.25 94 SER A C 1
ATOM 812 O O . SER A 1 94 ? 22.043 29.133 23.256 1.00 29.25 94 SER A O 1
ATOM 814 N N . GLU A 1 95 ? 22.870 31.178 22.719 1.00 27.72 95 GLU A N 1
ATOM 815 C CA . GLU A 1 95 ? 24.339 31.183 22.886 1.00 27.72 95 GLU A CA 1
ATOM 816 C C . GLU A 1 95 ? 25.215 29.908 2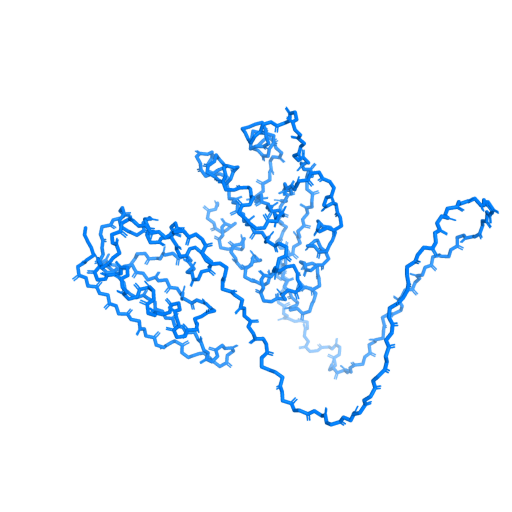2.760 1.00 27.72 95 GLU A C 1
ATOM 818 O O . GLU A 1 95 ? 25.140 28.979 23.552 1.00 27.72 95 GLU A O 1
ATOM 823 N N . GLU A 1 96 ? 26.161 30.038 21.808 1.00 24.92 96 GLU A N 1
ATOM 824 C CA . GLU A 1 96 ? 27.606 29.695 21.826 1.00 24.92 96 GLU A CA 1
ATOM 825 C C . GLU A 1 96 ? 28.091 28.226 21.724 1.00 24.92 96 GLU A C 1
ATOM 827 O O . GLU A 1 96 ? 27.864 27.414 22.608 1.00 24.92 96 GLU A O 1
ATOM 832 N N . LYS A 1 97 ? 28.743 27.892 20.580 1.00 26.38 97 LYS A N 1
ATOM 833 C CA . LYS A 1 97 ? 30.193 27.550 20.367 1.00 26.38 97 LYS A CA 1
ATOM 834 C C . LYS A 1 97 ? 30.548 26.098 20.773 1.00 26.38 97 LYS A C 1
ATOM 836 O O . LYS A 1 97 ? 30.045 25.612 21.764 1.00 26.38 97 LYS A O 1
ATOM 841 N N . GLU A 1 98 ? 31.384 25.285 20.121 1.00 24.39 98 GLU A N 1
ATOM 842 C CA . GLU A 1 98 ? 32.409 25.367 19.069 1.00 24.39 98 GLU A CA 1
ATOM 843 C C . GLU A 1 98 ? 32.828 23.904 18.722 1.00 24.39 98 GLU A C 1
ATOM 845 O O . GLU A 1 98 ? 32.715 23.027 19.573 1.00 24.39 98 GLU A O 1
ATOM 850 N N . GLY A 1 99 ? 33.400 23.657 17.532 1.00 25.30 99 GLY A N 1
ATOM 851 C CA . GLY A 1 99 ? 34.539 22.724 17.370 1.00 25.30 99 GLY A CA 1
ATOM 852 C C . GLY A 1 99 ? 34.309 21.229 17.055 1.00 25.30 99 GLY A C 1
ATOM 853 O O . GLY A 1 99 ? 33.985 20.426 17.919 1.00 25.30 99 GLY A O 1
ATOM 854 N N . VAL A 1 100 ? 34.634 20.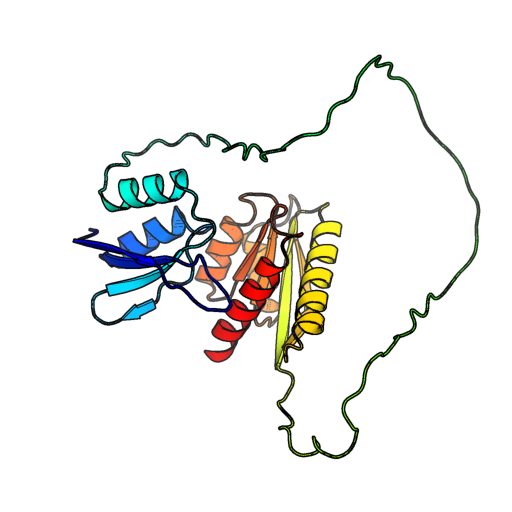842 15.817 1.00 22.78 100 VAL A N 1
ATOM 855 C CA . VAL A 1 100 ? 34.766 19.471 15.271 1.00 22.78 100 VAL A CA 1
ATOM 856 C C . VAL A 1 100 ? 36.188 18.923 15.483 1.00 22.78 100 VAL A C 1
ATOM 858 O O . VAL A 1 100 ? 37.119 19.656 15.169 1.00 22.78 100 VAL A O 1
ATOM 861 N N . VAL A 1 101 ? 36.363 17.635 15.848 1.00 23.95 101 VAL A N 1
ATOM 862 C CA . VAL A 1 101 ? 37.514 16.771 15.450 1.00 23.95 101 VAL A CA 1
ATOM 863 C C . VAL A 1 101 ? 37.079 15.289 15.358 1.00 23.95 101 VAL A C 1
ATOM 865 O O . VAL A 1 101 ? 36.317 14.804 16.189 1.00 23.95 101 VAL A O 1
ATOM 868 N N . ILE A 1 102 ? 37.568 14.595 14.323 1.00 23.98 102 ILE A N 1
ATOM 869 C CA . ILE A 1 102 ? 37.334 13.193 13.901 1.00 23.98 102 ILE A CA 1
ATOM 870 C C . ILE A 1 102 ? 38.585 12.329 14.223 1.00 23.98 102 ILE A C 1
ATOM 872 O O . ILE A 1 102 ? 39.658 12.905 14.354 1.00 23.98 102 ILE A O 1
ATOM 876 N N . GLU A 1 103 ? 38.439 10.983 14.216 1.00 23.81 103 GLU A N 1
ATOM 877 C CA . GLU A 1 103 ? 39.446 9.869 14.170 1.00 23.81 103 GLU A CA 1
ATOM 878 C C . GLU A 1 103 ? 39.604 9.081 15.500 1.00 23.81 103 GLU A C 1
ATOM 880 O O . GLU A 1 103 ? 39.695 9.699 16.548 1.00 23.81 103 GLU A O 1
ATOM 885 N N . ARG A 1 104 ? 39.666 7.734 15.616 1.00 23.06 104 ARG A N 1
ATOM 886 C CA . ARG A 1 104 ? 39.850 6.560 14.718 1.00 23.06 104 ARG A CA 1
ATOM 887 C C . ARG A 1 104 ? 39.551 5.230 15.488 1.00 23.06 104 ARG A C 1
ATOM 889 O O . ARG A 1 104 ? 39.811 5.167 16.681 1.00 23.06 104 ARG A O 1
ATOM 896 N N . PHE A 1 105 ? 39.134 4.184 14.752 1.00 22.86 105 PHE A N 1
ATOM 897 C CA . PHE A 1 105 ? 39.403 2.718 14.881 1.00 22.86 105 PHE A CA 1
ATOM 898 C C . PHE A 1 105 ? 39.079 1.881 16.160 1.00 22.86 105 PHE A C 1
ATOM 900 O O . PHE A 1 105 ? 39.830 1.912 17.123 1.00 22.86 105 PHE A O 1
ATOM 907 N N . GLU A 1 106 ? 38.034 1.027 16.055 1.00 22.66 106 GLU A N 1
ATOM 908 C CA . GLU A 1 106 ? 38.036 -0.474 15.977 1.00 22.66 106 GLU A CA 1
ATOM 909 C C . GLU A 1 106 ? 38.708 -1.394 17.069 1.00 22.66 106 GLU A C 1
ATOM 911 O O . GLU A 1 106 ? 39.525 -0.928 17.850 1.00 22.66 106 GLU A O 1
ATOM 916 N N . PRO A 1 107 ? 38.422 -2.731 17.156 1.00 33.41 107 PRO A N 1
ATOM 917 C CA . PRO A 1 107 ? 37.372 -3.392 17.968 1.00 33.41 107 PRO A CA 1
ATOM 918 C C . PRO A 1 107 ? 37.898 -4.567 18.876 1.00 33.41 107 PRO A C 1
ATOM 920 O O . PRO A 1 107 ? 39.104 -4.795 18.945 1.00 33.41 107 PRO A O 1
ATOM 923 N N . LYS A 1 108 ? 36.979 -5.384 19.460 1.00 23.55 108 LYS A N 1
ATOM 924 C CA . LYS A 1 108 ? 37.111 -6.662 20.261 1.00 23.55 108 LYS A CA 1
ATOM 925 C C . LYS A 1 108 ? 36.992 -6.483 21.797 1.00 23.55 108 LYS A C 1
ATOM 927 O O . LYS A 1 108 ? 37.495 -5.499 22.306 1.00 23.55 108 LYS A O 1
ATOM 932 N N . LYS A 1 109 ? 36.402 -7.373 22.623 1.00 26.00 109 LYS A N 1
ATOM 933 C CA . LYS A 1 109 ? 35.918 -8.780 22.540 1.00 26.00 109 LYS A CA 1
ATOM 934 C C . LYS A 1 109 ? 35.066 -9.112 23.805 1.00 26.00 109 LYS A C 1
ATOM 936 O O . LYS A 1 109 ? 35.341 -8.502 24.826 1.00 26.00 109 LYS A O 1
ATOM 941 N N . GLU A 1 110 ? 34.134 -10.081 23.682 1.00 24.67 110 GLU A N 1
ATOM 942 C CA . GLU A 1 110 ? 33.602 -11.115 24.641 1.00 24.67 110 GLU A CA 1
ATOM 943 C C . GLU A 1 110 ? 33.406 -10.748 26.149 1.00 24.67 110 GLU A C 1
ATOM 945 O O . GLU A 1 110 ? 34.297 -10.186 26.758 1.00 24.67 110 GLU A O 1
ATOM 950 N N . GLU A 1 111 ? 32.293 -11.018 26.859 1.00 25.58 111 GLU A N 1
ATOM 951 C CA . GLU A 1 111 ? 31.638 -12.309 27.172 1.00 25.58 111 GLU A CA 1
ATOM 952 C C . GLU A 1 111 ? 30.218 -12.139 27.806 1.00 25.58 111 GLU A C 1
ATOM 954 O O . GLU A 1 111 ? 29.984 -11.216 28.576 1.00 25.58 111 GLU A O 1
ATOM 959 N N . LYS A 1 112 ? 29.331 -13.101 27.479 1.00 25.05 112 LYS A N 1
ATOM 960 C CA . LYS A 1 112 ? 28.296 -13.852 28.253 1.00 25.05 112 LYS A CA 1
ATOM 961 C C . LYS A 1 112 ? 27.276 -13.236 29.249 1.00 25.05 112 LYS A C 1
ATOM 963 O O . LYS A 1 112 ? 27.628 -12.527 30.176 1.00 25.05 112 LYS A O 1
ATOM 968 N N . GLU A 1 113 ? 26.061 -13.817 29.123 1.00 24.89 113 GLU A N 1
ATOM 969 C CA . GLU A 1 113 ? 24.969 -14.049 30.112 1.00 24.89 113 GLU A CA 1
ATOM 970 C C . GLU A 1 113 ? 24.223 -12.784 30.611 1.00 24.89 113 GLU A C 1
ATOM 972 O O . GLU A 1 113 ? 24.826 -11.767 30.890 1.00 24.89 113 GLU A O 1
ATOM 977 N N . GLU A 1 114 ? 22.890 -12.666 30.656 1.00 25.64 114 GLU A N 1
ATOM 978 C CA . GLU A 1 114 ? 21.817 -13.573 31.078 1.00 25.64 114 GLU A CA 1
ATOM 979 C C . GLU A 1 114 ? 20.466 -13.209 30.417 1.00 25.64 114 GLU A C 1
ATOM 981 O O . GLU A 1 114 ? 20.191 -12.066 30.050 1.00 25.64 114 GLU A O 1
ATOM 986 N N . LYS A 1 115 ? 19.572 -14.203 30.351 1.00 31.62 115 LYS A N 1
ATOM 987 C CA . LYS A 1 115 ? 18.137 -14.061 30.066 1.00 31.62 115 LYS A CA 1
ATOM 988 C C . LYS A 1 115 ? 17.453 -13.132 31.079 1.00 31.62 115 LYS A C 1
ATOM 990 O O . LYS A 1 115 ? 17.485 -13.419 32.271 1.00 31.62 115 LYS A O 1
ATOM 995 N N . LYS A 1 116 ? 16.677 -12.152 30.607 1.00 28.39 116 LYS A N 1
ATOM 996 C CA . LYS A 1 116 ? 15.528 -11.615 31.357 1.00 28.39 116 LYS A CA 1
ATOM 997 C C . LYS A 1 116 ? 14.312 -11.471 30.449 1.00 28.39 116 LYS A C 1
ATOM 999 O O . LYS A 1 116 ? 14.261 -10.615 29.573 1.00 28.39 116 LYS A O 1
ATOM 1004 N N . GLU A 1 117 ? 13.334 -12.337 30.695 1.00 26.73 117 GLU A N 1
ATOM 1005 C CA . GLU A 1 117 ? 11.941 -12.151 30.303 1.00 26.73 117 GLU A CA 1
ATOM 1006 C C . GLU A 1 117 ? 11.430 -10.854 30.942 1.00 26.73 117 GLU A C 1
ATOM 1008 O O . GLU A 1 117 ? 11.347 -10.750 32.167 1.00 26.73 117 GLU A O 1
ATOM 1013 N N . VAL A 1 118 ? 11.083 -9.859 30.129 1.00 26.66 118 VAL A N 1
ATOM 1014 C CA . VAL A 1 118 ? 10.361 -8.681 30.614 1.00 26.66 118 VAL A CA 1
ATOM 1015 C C . VAL A 1 118 ? 8.871 -8.928 30.399 1.00 26.66 118 VAL A C 1
ATOM 1017 O O . VAL A 1 118 ? 8.332 -8.740 29.311 1.00 26.66 118 VAL A O 1
ATOM 1020 N N . LYS A 1 119 ? 8.202 -9.368 31.471 1.00 27.89 119 LYS A N 1
ATOM 1021 C CA . LYS A 1 119 ? 6.772 -9.127 31.683 1.00 27.89 119 LYS A CA 1
ATOM 1022 C C . LYS A 1 119 ? 6.581 -7.616 31.797 1.00 27.89 119 LYS A C 1
ATOM 1024 O O . LYS A 1 119 ? 7.054 -7.031 32.766 1.00 27.89 119 LYS A O 1
ATOM 1029 N N . VAL A 1 120 ? 5.882 -6.998 30.848 1.00 27.55 120 VAL A N 1
ATOM 1030 C CA . VAL A 1 120 ? 5.314 -5.663 31.067 1.00 27.55 120 VAL A CA 1
ATOM 1031 C C . VAL A 1 120 ? 3.861 -5.836 31.481 1.00 27.55 120 VAL A C 1
ATOM 1033 O O . VAL A 1 120 ? 3.026 -6.373 30.753 1.00 27.55 120 VAL A O 1
ATOM 1036 N N . GLU A 1 121 ? 3.632 -5.444 32.725 1.00 24.64 121 GLU A N 1
ATOM 1037 C CA . GLU A 1 121 ? 2.383 -5.424 33.463 1.00 24.64 121 GLU A CA 1
ATOM 1038 C C . GLU A 1 121 ? 1.403 -4.418 32.842 1.00 24.64 121 GLU A C 1
ATOM 1040 O O . GLU A 1 121 ? 1.760 -3.292 32.501 1.00 24.64 121 GLU A O 1
ATOM 1045 N N . ILE A 1 122 ? 0.149 -4.844 32.687 1.00 30.64 122 ILE A N 1
ATOM 1046 C CA . ILE A 1 122 ? -0.967 -4.002 32.256 1.00 30.64 122 ILE A CA 1
ATOM 1047 C C . ILE A 1 122 ? -1.466 -3.242 33.486 1.00 30.64 122 ILE A C 1
ATOM 1049 O O . ILE A 1 122 ? -2.204 -3.807 34.297 1.00 30.64 122 ILE A O 1
ATOM 1053 N N . GLU A 1 123 ? -1.137 -1.958 33.604 1.00 28.11 123 GLU A N 1
ATOM 1054 C CA . GLU A 1 123 ? -1.866 -1.067 34.504 1.00 28.11 123 GLU A CA 1
ATOM 1055 C C . GLU A 1 123 ? -3.196 -0.644 33.863 1.00 28.11 123 GLU A C 1
ATOM 1057 O O . GLU A 1 123 ? -3.260 0.027 32.832 1.00 28.11 123 GLU A O 1
ATOM 1062 N N . ARG A 1 124 ? -4.291 -1.079 34.496 1.00 38.56 124 ARG A N 1
ATOM 1063 C CA . ARG A 1 124 ? -5.651 -0.574 34.285 1.00 38.56 124 ARG A CA 1
ATOM 1064 C C . ARG A 1 124 ? -5.926 0.548 35.279 1.00 38.56 124 ARG A C 1
ATOM 1066 O O . ARG A 1 124 ? -5.969 0.272 36.469 1.00 38.56 124 ARG A O 1
ATOM 1073 N N . PHE A 1 125 ? -6.295 1.723 34.786 1.00 31.44 125 PHE A N 1
ATOM 1074 C CA . PHE A 1 125 ? -7.181 2.692 35.449 1.00 31.44 125 PHE A CA 1
ATOM 1075 C C . PHE A 1 125 ? -7.896 3.479 34.327 1.00 31.44 125 PHE A C 1
ATOM 1077 O O . PHE A 1 125 ? -7.262 3.822 33.340 1.00 31.44 125 PHE A O 1
ATOM 1084 N N . GLY A 1 126 ? -9.200 3.761 34.326 1.00 26.20 126 GLY A N 1
ATOM 1085 C CA . GLY A 1 126 ? -10.220 3.670 35.363 1.00 26.20 126 GLY A CA 1
ATOM 1086 C C . GLY A 1 126 ? -11.562 3.147 34.831 1.00 26.20 126 GLY A C 1
ATOM 1087 O O . GLY A 1 126 ? -11.764 2.948 33.633 1.00 26.20 126 GLY A O 1
ATOM 1088 N N . GLY A 1 127 ? -12.437 2.827 35.782 1.00 29.09 127 GLY A N 1
ATOM 1089 C CA . GLY A 1 127 ? -13.625 2.010 35.594 1.00 29.09 127 GLY A CA 1
ATOM 1090 C C . GLY A 1 127 ? -14.836 2.707 34.981 1.00 29.09 127 GLY A C 1
ATOM 1091 O O . GLY A 1 127 ? -15.159 3.844 35.296 1.00 29.09 127 GLY A O 1
ATOM 1092 N N . GLU A 1 128 ? -15.574 1.909 34.216 1.00 28.56 128 GLU A N 1
ATOM 1093 C CA . GLU A 1 128 ? -17.030 1.846 34.284 1.00 28.56 128 GLU A CA 1
ATOM 1094 C C . GLU A 1 128 ? -17.430 0.373 34.468 1.00 28.56 128 GLU A C 1
ATOM 1096 O O . GLU A 1 128 ? -16.778 -0.547 33.965 1.00 28.56 128 GLU A O 1
ATOM 1101 N N . SER A 1 129 ? -18.477 0.182 35.258 1.00 35.16 129 SER A N 1
ATOM 1102 C CA . SER A 1 129 ? -18.955 -1.025 35.931 1.00 35.16 129 SER A CA 1
ATOM 1103 C C . SER A 1 129 ? -19.099 -2.282 35.058 1.00 35.16 129 SER A C 1
ATOM 1105 O O . SER A 1 129 ? -19.515 -2.248 33.901 1.00 35.16 129 SER A O 1
ATOM 1107 N N . LYS A 1 130 ? -18.790 -3.433 35.667 1.00 41.91 130 LYS A N 1
ATOM 1108 C CA . LYS A 1 130 ? -18.604 -4.755 35.043 1.00 41.91 130 LYS A CA 1
ATOM 1109 C C . LYS A 1 130 ? -19.883 -5.526 34.666 1.00 41.91 130 LYS A C 1
ATOM 1111 O O . LYS A 1 130 ? -19.751 -6.659 34.209 1.00 41.91 130 LYS A O 1
ATOM 1116 N N . GLU A 1 131 ? -21.087 -4.967 34.805 1.00 38.12 131 GLU A N 1
ATOM 1117 C CA . GLU A 1 131 ? -22.331 -5.750 34.627 1.00 38.12 131 GLU A CA 1
ATOM 1118 C C . GLU A 1 131 ? -23.376 -5.191 33.642 1.00 38.12 131 GLU A C 1
ATOM 1120 O O . GLU A 1 131 ? -24.244 -5.951 33.229 1.00 38.12 131 GLU A O 1
ATOM 1125 N N . GLU A 1 132 ? -23.232 -3.973 33.101 1.00 36.81 132 GLU A N 1
ATOM 1126 C CA . GLU A 1 132 ? -24.229 -3.392 32.164 1.00 36.81 132 GLU A CA 1
ATOM 1127 C C . GLU A 1 132 ? -23.797 -3.326 30.682 1.00 36.81 132 GLU A C 1
ATOM 1129 O O . GLU A 1 132 ? -24.436 -2.685 29.852 1.00 36.81 132 GLU A O 1
ATOM 1134 N N . LYS A 1 133 ? -22.729 -4.030 30.282 1.00 35.94 133 LYS A N 1
ATOM 1135 C CA . LYS A 1 133 ? -22.348 -4.188 28.854 1.00 35.94 133 LYS A CA 1
ATOM 1136 C C . LYS A 1 133 ? -22.339 -5.644 28.380 1.00 35.94 133 LYS A C 1
ATOM 1138 O O . LYS A 1 133 ? -21.741 -5.948 27.347 1.00 35.94 133 LYS A O 1
ATOM 1143 N N . LYS A 1 134 ? -23.053 -6.544 29.065 1.00 33.12 134 LYS A N 1
ATOM 1144 C CA . LYS A 1 134 ? -23.365 -7.898 28.564 1.00 33.12 134 LYS A CA 1
ATOM 1145 C C . LYS A 1 134 ? -24.504 -7.885 27.532 1.00 33.12 134 LYS A C 1
ATOM 1147 O O . LYS A 1 134 ? -25.380 -8.728 27.560 1.00 33.12 134 LYS A O 1
ATOM 1152 N N . GLU A 1 135 ? -24.458 -6.945 26.593 1.00 42.47 135 GLU A N 1
ATOM 1153 C CA . GLU A 1 135 ? -25.211 -7.025 25.336 1.00 42.47 135 GLU A CA 1
ATOM 1154 C C . GLU A 1 135 ? -24.599 -6.094 24.277 1.00 42.47 135 GLU A C 1
ATOM 1156 O O . GLU A 1 135 ? -25.261 -5.332 23.581 1.00 42.47 135 GLU A O 1
ATOM 1161 N N . LYS A 1 136 ? -23.269 -6.110 24.142 1.00 40.72 136 LYS A N 1
ATOM 1162 C CA . LYS A 1 136 ? -22.614 -5.517 22.972 1.00 40.72 136 LYS A CA 1
ATOM 1163 C C . LYS A 1 136 ? -22.032 -6.639 22.142 1.00 40.72 136 LYS A C 1
ATOM 1165 O O . LYS A 1 136 ? -21.002 -7.189 22.511 1.00 40.72 136 LYS A O 1
ATOM 1170 N N . LEU A 1 137 ? -22.753 -6.964 21.063 1.00 41.03 137 LEU A N 1
ATOM 1171 C CA . LEU A 1 137 ? -22.376 -7.799 19.921 1.00 41.03 137 LEU A CA 1
ATOM 1172 C C . LEU A 1 137 ? -20.998 -8.464 20.065 1.00 41.03 137 LEU A C 1
ATOM 1174 O O . LEU A 1 137 ? -19.972 -7.773 20.014 1.00 41.03 137 LEU A O 1
ATOM 1178 N N . LYS A 1 138 ? -20.967 -9.803 20.107 1.00 45.44 138 LYS A N 1
ATOM 1179 C CA . LYS A 1 138 ? -19.805 -10.584 19.661 1.00 45.44 138 LYS A CA 1
ATOM 1180 C C . LYS A 1 138 ? -19.538 -10.220 18.194 1.00 45.44 138 LYS A C 1
ATOM 1182 O O . LYS A 1 138 ? -19.967 -10.916 17.288 1.00 45.44 138 LYS A O 1
ATOM 1187 N N . ARG A 1 139 ? -18.932 -9.059 17.941 1.00 58.16 139 ARG A N 1
ATOM 1188 C CA . ARG A 1 139 ? -18.478 -8.689 16.602 1.00 58.16 139 ARG A CA 1
ATOM 1189 C C . ARG A 1 139 ? -17.185 -9.468 16.407 1.00 58.16 139 ARG A C 1
ATOM 1191 O O . ARG A 1 139 ? -16.242 -9.249 17.171 1.00 58.16 139 ARG A O 1
ATOM 1198 N N . GLU A 1 140 ? -17.214 -10.396 15.466 1.00 77.12 140 GLU A N 1
ATOM 1199 C CA . GLU A 1 140 ? -16.099 -11.264 15.105 1.00 77.12 140 GLU A CA 1
ATOM 1200 C C . GLU A 1 140 ? -14.864 -10.433 14.735 1.00 77.12 140 GLU A C 1
ATOM 1202 O O . GLU A 1 140 ? -14.972 -9.359 14.139 1.00 77.12 140 GLU A O 1
ATOM 1207 N N . ILE A 1 141 ? -13.690 -10.905 15.153 1.00 84.56 141 ILE A N 1
ATOM 1208 C CA . ILE A 1 141 ? -12.407 -10.326 14.750 1.00 84.56 141 ILE A CA 1
ATOM 1209 C C . ILE A 1 141 ? -12.154 -10.773 13.310 1.00 84.56 141 ILE A C 1
ATOM 1211 O O . ILE A 1 141 ? -12.139 -11.971 13.031 1.00 84.56 141 ILE A O 1
ATOM 1215 N N . LYS A 1 142 ? -11.963 -9.820 12.393 1.00 86.50 142 LYS A N 1
ATOM 1216 C CA . LYS A 1 142 ? -11.667 -10.114 10.991 1.00 86.50 142 LYS A CA 1
ATOM 1217 C C . LYS A 1 142 ? -10.168 -10.354 10.825 1.00 86.50 142 LYS A C 1
ATOM 1219 O O . LYS A 1 142 ? -9.369 -9.429 10.972 1.00 86.50 142 LYS A O 1
ATOM 1224 N N . LYS A 1 143 ? -9.793 -11.590 10.503 1.00 89.94 143 LYS A N 1
ATOM 1225 C CA . LYS A 1 143 ? -8.411 -11.939 10.160 1.00 89.94 143 LYS A CA 1
ATOM 1226 C C . LYS A 1 143 ? -8.091 -11.498 8.736 1.00 89.94 143 LYS A C 1
ATOM 1228 O O . LYS A 1 143 ? -8.916 -11.658 7.838 1.00 89.94 143 LYS A O 1
ATOM 1233 N N . VAL A 1 144 ? -6.907 -10.933 8.547 1.00 89.81 144 VAL A N 1
ATOM 1234 C CA . VAL A 1 144 ? -6.371 -10.511 7.254 1.00 89.81 144 VAL A CA 1
ATOM 1235 C C . VAL A 1 144 ? -5.012 -11.162 7.082 1.00 89.81 144 VAL A C 1
ATOM 1237 O O . VAL A 1 144 ? -4.109 -10.915 7.878 1.00 89.81 144 VAL A O 1
ATOM 1240 N N . ARG A 1 145 ? -4.852 -11.958 6.026 1.00 91.69 145 ARG A N 1
ATOM 1241 C CA . ARG A 1 145 ? -3.583 -12.605 5.694 1.00 91.69 145 ARG A CA 1
ATOM 1242 C C . ARG A 1 145 ? -2.708 -11.669 4.873 1.00 91.69 145 ARG A C 1
ATOM 1244 O O . ARG A 1 145 ? -3.125 -11.184 3.821 1.00 91.69 145 ARG A O 1
ATOM 1251 N N . VAL A 1 146 ? -1.490 -11.422 5.333 1.00 93.94 146 VAL A N 1
ATOM 1252 C CA . VAL A 1 146 ? -0.607 -10.397 4.776 1.00 93.94 146 VAL A CA 1
ATOM 1253 C C . VAL A 1 146 ? 0.700 -11.008 4.305 1.00 93.94 146 VAL A C 1
ATOM 1255 O O . VAL A 1 146 ? 1.350 -11.759 5.030 1.00 93.94 146 VAL A O 1
ATOM 1258 N N . THR A 1 147 ? 1.116 -10.657 3.091 1.00 95.94 147 THR A N 1
ATOM 1259 C CA . THR A 1 147 ? 2.491 -10.876 2.629 1.00 95.94 147 THR A CA 1
ATOM 1260 C C . THR A 1 147 ? 3.229 -9.550 2.560 1.00 95.94 147 THR A C 1
ATOM 1262 O O . THR A 1 147 ? 2.719 -8.581 2.005 1.00 95.94 147 THR A O 1
ATOM 1265 N N . TYR A 1 148 ? 4.433 -9.502 3.117 1.00 95.50 148 TYR A N 1
ATOM 1266 C CA . TYR A 1 148 ? 5.269 -8.309 3.112 1.00 95.50 148 TYR A CA 1
ATOM 1267 C C . TYR A 1 148 ? 6.341 -8.404 2.035 1.00 95.50 148 TYR A C 1
ATOM 1269 O O . TYR A 1 148 ? 6.959 -9.455 1.885 1.00 95.50 148 TYR A O 1
ATOM 1277 N N . ILE A 1 149 ? 6.594 -7.309 1.320 1.00 94.75 149 ILE A N 1
ATOM 1278 C CA . ILE A 1 149 ? 7.715 -7.176 0.383 1.00 94.75 149 ILE A CA 1
ATOM 1279 C C . ILE A 1 149 ? 8.578 -6.002 0.831 1.00 94.75 149 ILE A C 1
ATOM 1281 O O . ILE A 1 149 ? 8.053 -4.920 1.072 1.00 94.75 149 ILE A O 1
ATOM 1285 N N . PHE A 1 150 ? 9.886 -6.198 0.937 1.00 93.31 150 PHE A N 1
ATOM 1286 C CA . PHE A 1 150 ? 10.816 -5.161 1.387 1.00 93.31 150 PHE A CA 1
ATOM 1287 C C . PHE A 1 150 ? 12.203 -5.368 0.762 1.00 93.31 150 PHE A C 1
ATOM 1289 O O . PHE A 1 150 ? 12.549 -6.500 0.400 1.00 93.31 150 PHE A O 1
ATOM 1296 N N . PRO A 1 151 ? 13.008 -4.306 0.590 1.00 90.75 151 PRO A N 1
ATOM 1297 C CA . PRO A 1 151 ? 14.364 -4.441 0.073 1.00 90.75 151 PRO A CA 1
ATOM 1298 C C . PRO A 1 151 ? 15.293 -5.077 1.110 1.00 90.75 151 PRO A C 1
ATOM 1300 O O . PRO A 1 151 ? 15.085 -4.956 2.318 1.00 90.75 151 PRO A O 1
ATOM 1303 N N . ALA A 1 152 ? 16.348 -5.739 0.639 1.00 87.88 152 ALA A N 1
ATOM 1304 C CA . ALA A 1 152 ? 17.389 -6.267 1.515 1.00 87.88 152 ALA A CA 1
ATOM 1305 C C . ALA A 1 152 ? 18.050 -5.161 2.361 1.00 87.88 152 ALA A C 1
ATOM 1307 O O . ALA A 1 152 ? 18.356 -4.086 1.843 1.00 87.88 152 ALA A O 1
ATOM 1308 N N . GLY A 1 153 ? 18.289 -5.434 3.650 1.00 85.56 153 GLY A N 1
ATOM 1309 C CA . GLY A 1 153 ? 18.899 -4.482 4.586 1.00 85.56 153 GLY A CA 1
ATOM 1310 C C . GLY A 1 153 ? 17.916 -3.491 5.221 1.00 85.56 153 GLY A C 1
ATOM 1311 O O . GLY A 1 153 ? 18.345 -2.518 5.835 1.00 85.56 153 GLY A O 1
ATOM 1312 N N . LYS A 1 154 ? 16.605 -3.699 5.049 1.00 88.19 154 LYS A N 1
ATOM 1313 C CA . LYS A 1 154 ? 15.532 -2.881 5.640 1.00 88.19 154 LYS A CA 1
ATOM 1314 C C . LYS A 1 154 ? 14.577 -3.705 6.509 1.00 88.19 154 LYS A C 1
ATOM 1316 O O . LYS A 1 154 ? 13.405 -3.364 6.653 1.00 88.19 154 LYS A O 1
ATOM 1321 N N . GLU A 1 155 ? 15.075 -4.783 7.103 1.00 89.81 155 GLU A N 1
ATOM 1322 C CA . GLU A 1 155 ? 14.342 -5.643 8.034 1.00 89.81 155 GLU A CA 1
ATOM 1323 C C . GLU A 1 155 ? 13.759 -4.840 9.215 1.00 89.81 155 GLU A C 1
ATOM 1325 O O . GLU A 1 155 ? 12.598 -5.025 9.571 1.00 89.81 155 GLU A O 1
ATOM 1330 N N . GLU A 1 156 ? 14.498 -3.858 9.736 1.00 90.06 156 GLU A N 1
ATOM 1331 C CA . GLU A 1 156 ? 14.027 -2.972 10.812 1.00 90.06 156 GLU A CA 1
ATOM 1332 C C . GLU A 1 156 ? 12.793 -2.140 10.415 1.00 90.06 156 GLU A C 1
ATOM 1334 O O . GLU A 1 156 ? 11.923 -1.868 11.242 1.00 90.06 156 GLU A O 1
ATOM 1339 N N . LEU A 1 157 ? 12.673 -1.737 9.141 1.00 89.69 157 LEU A N 1
ATOM 1340 C CA . LEU A 1 157 ? 11.486 -1.009 8.674 1.00 89.69 157 LEU A CA 1
ATOM 1341 C C . LEU A 1 157 ? 10.253 -1.908 8.672 1.00 89.69 157 LEU A C 1
ATOM 1343 O O . LEU A 1 157 ? 9.157 -1.444 8.985 1.00 89.69 157 LEU A O 1
ATOM 1347 N N . LEU A 1 158 ? 10.422 -3.185 8.323 1.00 93.12 158 LEU A N 1
ATOM 1348 C CA . LEU A 1 158 ? 9.337 -4.154 8.387 1.00 93.12 158 LEU A CA 1
ATOM 1349 C C . LEU A 1 158 ? 8.841 -4.316 9.827 1.00 93.12 158 LEU A C 1
ATOM 1351 O O . LEU A 1 158 ? 7.634 -4.274 10.052 1.00 93.12 158 LEU A O 1
ATOM 1355 N N . GLU A 1 159 ? 9.752 -4.455 10.790 1.00 92.38 159 GLU A N 1
ATOM 1356 C CA . GLU A 1 159 ? 9.399 -4.585 12.209 1.00 92.38 159 GLU A CA 1
ATOM 1357 C C . GLU A 1 159 ? 8.607 -3.372 12.704 1.00 92.38 159 GLU A C 1
ATOM 1359 O O . GLU A 1 159 ? 7.523 -3.534 13.270 1.00 92.38 159 GLU A O 1
ATOM 1364 N N . LYS A 1 160 ? 9.073 -2.156 12.390 1.00 92.62 160 LYS A N 1
ATOM 1365 C CA . LYS A 1 160 ? 8.352 -0.918 12.720 1.00 92.62 160 LYS A CA 1
ATOM 1366 C C . LYS A 1 160 ? 6.961 -0.863 12.095 1.00 92.62 160 LYS A C 1
ATOM 1368 O O . LYS A 1 160 ? 6.017 -0.404 12.733 1.00 92.62 160 LYS A O 1
ATOM 1373 N N . VAL A 1 161 ? 6.811 -1.335 10.858 1.00 92.38 161 VAL A N 1
ATOM 1374 C CA . VAL A 1 161 ? 5.509 -1.399 10.183 1.00 92.38 161 VAL A CA 1
ATOM 1375 C C . VAL A 1 161 ? 4.577 -2.400 10.862 1.00 92.38 161 VAL A C 1
ATOM 1377 O O . VAL A 1 161 ? 3.411 -2.083 11.102 1.00 92.38 161 VAL A O 1
ATOM 1380 N N . GLU A 1 162 ? 5.064 -3.597 11.184 1.00 93.62 162 GLU A N 1
ATOM 1381 C CA . GLU A 1 162 ? 4.280 -4.613 11.891 1.00 93.62 162 GLU A CA 1
ATOM 1382 C C . GLU A 1 162 ? 3.831 -4.111 13.270 1.00 93.62 162 GLU A C 1
ATOM 1384 O O . GLU A 1 162 ? 2.667 -4.277 13.646 1.00 93.62 162 GLU A O 1
ATOM 1389 N N . GLU A 1 163 ? 4.728 -3.454 14.004 1.00 93.00 163 GLU A N 1
ATOM 1390 C CA . GLU A 1 163 ? 4.429 -2.851 15.298 1.00 93.00 163 GLU A CA 1
ATOM 1391 C C . GLU A 1 163 ? 3.446 -1.679 15.168 1.00 93.00 163 GLU A C 1
ATOM 1393 O O . GLU A 1 163 ? 2.458 -1.614 15.901 1.00 93.00 163 GLU A O 1
ATOM 1398 N N . GLY A 1 164 ? 3.635 -0.799 14.183 1.00 91.56 164 GLY A N 1
ATOM 1399 C CA . GLY A 1 164 ? 2.743 0.327 13.909 1.00 91.56 164 GLY A CA 1
ATOM 1400 C C . GLY A 1 164 ? 1.308 -0.109 13.605 1.00 91.56 164 GLY A C 1
ATOM 1401 O O . GLY A 1 164 ? 0.356 0.476 14.130 1.00 91.56 164 GLY A O 1
ATOM 1402 N N . ILE A 1 165 ? 1.137 -1.186 12.829 1.00 92.19 165 ILE A N 1
ATOM 1403 C CA . ILE A 1 165 ? -0.178 -1.790 12.569 1.00 92.19 165 ILE A CA 1
ATOM 1404 C C . ILE A 1 165 ? -0.796 -2.304 13.874 1.00 92.19 165 ILE A C 1
ATOM 1406 O O . ILE A 1 165 ? -1.944 -1.966 14.177 1.00 92.19 165 ILE A O 1
ATOM 1410 N N . LYS A 1 166 ? -0.050 -3.086 14.667 1.00 91.75 166 LYS A N 1
ATOM 1411 C CA . LYS A 1 166 ? -0.536 -3.637 15.945 1.00 91.75 166 LYS A CA 1
ATOM 1412 C C . LYS A 1 166 ? -0.941 -2.532 16.919 1.00 91.75 166 LYS A C 1
ATOM 1414 O O . LYS A 1 166 ? -2.037 -2.586 17.477 1.00 91.75 166 LYS A O 1
ATOM 1419 N N . ASN A 1 167 ? -0.107 -1.506 17.066 1.00 91.81 167 ASN A N 1
ATOM 1420 C CA . ASN A 1 167 ? -0.354 -0.380 17.958 1.00 91.81 167 ASN A CA 1
ATOM 1421 C C . ASN A 1 167 ? -1.623 0.374 17.562 1.00 91.81 167 ASN A C 1
ATOM 1423 O O . ASN A 1 167 ? -2.464 0.634 18.416 1.00 91.81 167 ASN A O 1
ATOM 1427 N N . VAL A 1 168 ? -1.835 0.653 16.272 1.00 89.19 168 VAL A N 1
ATOM 1428 C CA . VAL A 1 168 ? -3.063 1.331 15.828 1.00 89.19 168 VAL A CA 1
ATOM 1429 C C . VAL A 1 168 ? -4.307 0.462 16.017 1.00 89.19 168 VAL A C 1
ATOM 1431 O O . VAL A 1 168 ? -5.347 0.985 16.420 1.00 89.19 168 VAL A O 1
ATOM 1434 N N . ILE A 1 169 ? -4.222 -0.851 15.784 1.00 88.56 169 ILE A N 1
ATOM 1435 C CA . ILE A 1 169 ? -5.335 -1.777 16.049 1.00 88.56 169 ILE A CA 1
ATOM 1436 C C . ILE A 1 169 ? -5.721 -1.750 17.532 1.00 88.56 169 ILE A C 1
ATOM 1438 O O . ILE A 1 169 ? -6.907 -1.626 17.843 1.00 88.56 169 ILE A O 1
ATOM 1442 N N . LEU A 1 170 ? -4.735 -1.817 18.431 1.00 88.69 170 LEU A N 1
ATOM 1443 C CA . LEU A 1 170 ? -4.949 -1.790 19.878 1.00 88.69 170 LEU A CA 1
ATOM 1444 C C . LEU A 1 170 ? -5.478 -0.429 20.351 1.00 88.69 170 LEU A C 1
ATOM 1446 O O . LEU A 1 170 ? -6.526 -0.371 20.992 1.00 88.69 170 LEU A O 1
ATOM 1450 N N . GLU A 1 171 ? -4.809 0.666 19.981 1.00 88.31 171 GLU A N 1
ATOM 1451 C CA . GLU A 1 171 ? -5.174 2.035 20.374 1.00 88.31 171 GLU A CA 1
ATOM 1452 C C . GLU A 1 171 ? -6.587 2.415 19.917 1.00 88.31 171 GLU A C 1
ATOM 1454 O O . GLU A 1 171 ? -7.324 3.087 20.639 1.00 88.31 171 GLU A O 1
ATOM 1459 N N . LYS A 1 172 ? -6.980 2.000 18.707 1.00 85.25 172 LYS A N 1
ATOM 1460 C CA . LYS A 1 172 ? -8.296 2.312 18.131 1.00 85.25 172 LYS A CA 1
ATOM 1461 C C . LYS A 1 172 ? -9.331 1.210 18.361 1.00 85.25 172 LYS A C 1
ATOM 1463 O O . LYS A 1 172 ? -10.458 1.345 17.885 1.00 85.25 172 LYS A O 1
ATOM 1468 N N . ASN A 1 173 ? -8.980 0.154 19.102 1.00 84.31 173 ASN A N 1
ATOM 1469 C CA . ASN A 1 173 ? -9.838 -0.998 19.391 1.00 84.31 173 ASN A CA 1
ATOM 1470 C C . ASN A 1 173 ? -10.505 -1.566 18.118 1.00 84.31 173 ASN A C 1
ATOM 1472 O O . ASN A 1 173 ? -11.717 -1.815 18.065 1.00 84.31 173 ASN A O 1
ATOM 1476 N N . LEU A 1 174 ? -9.708 -1.693 17.053 1.00 85.69 174 LEU A N 1
ATOM 1477 C CA . LEU A 1 174 ? -10.162 -2.171 15.752 1.00 85.69 174 LEU A CA 1
ATOM 1478 C C . LEU A 1 174 ? -10.317 -3.691 15.779 1.00 85.69 174 LEU A C 1
ATOM 1480 O O . LEU A 1 174 ? -9.535 -4.409 16.392 1.00 85.69 174 LEU A O 1
ATOM 1484 N N . LYS A 1 175 ? -11.322 -4.205 15.069 1.00 88.12 175 LYS A N 1
ATOM 1485 C CA . LYS A 1 175 ? -11.638 -5.643 15.036 1.00 88.12 175 LYS A CA 1
ATOM 1486 C C . LYS A 1 175 ? -10.932 -6.355 13.892 1.00 88.12 175 LYS A C 1
ATOM 1488 O O . LYS A 1 175 ? -11.570 -7.075 13.129 1.00 88.12 175 LYS A O 1
ATOM 1493 N N . TYR A 1 176 ? -9.635 -6.107 13.769 1.00 87.94 176 TYR A N 1
ATOM 1494 C CA . TYR A 1 176 ? -8.790 -6.702 12.745 1.00 87.94 176 TYR A CA 1
ATOM 1495 C C . TYR A 1 176 ? -7.606 -7.405 13.385 1.00 87.94 176 TYR A C 1
ATOM 1497 O O . TYR A 1 176 ? -7.063 -6.934 14.378 1.00 87.94 176 TYR A O 1
ATOM 1505 N N . GLU A 1 177 ? -7.192 -8.506 12.778 1.00 89.50 177 GLU A N 1
ATOM 1506 C CA . GLU A 1 177 ? -5.964 -9.211 13.119 1.00 89.50 177 GLU A CA 1
ATOM 1507 C C . GLU A 1 177 ? -5.169 -9.409 11.830 1.00 89.50 177 GLU A C 1
ATOM 1509 O O . GLU A 1 177 ? -5.651 -10.041 10.892 1.00 89.50 177 GLU A O 1
ATOM 1514 N N . PHE A 1 178 ? -3.986 -8.801 11.757 1.00 91.75 178 PHE A N 1
ATOM 1515 C CA . PHE A 1 178 ? -3.107 -8.888 10.594 1.00 91.75 178 PHE A CA 1
ATOM 1516 C C . PHE A 1 178 ? -2.147 -10.055 10.818 1.00 91.75 178 PHE A C 1
ATOM 1518 O O . PHE A 1 178 ? -1.233 -9.973 11.637 1.00 91.75 178 PHE A O 1
ATOM 1525 N N . GLU A 1 179 ? -2.390 -11.151 10.109 1.00 92.25 179 GLU A N 1
ATOM 152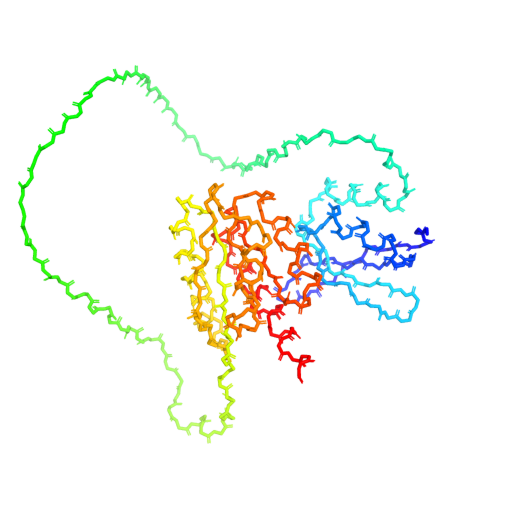6 C CA . GLU A 1 179 ? -1.605 -12.374 10.182 1.00 92.25 179 GLU A CA 1
ATOM 1527 C C . GLU A 1 179 ? -0.552 -12.371 9.076 1.00 92.25 179 GLU A C 1
ATOM 1529 O O . GLU A 1 179 ? -0.865 -12.373 7.883 1.00 92.25 179 GLU A O 1
ATOM 1534 N N . LYS A 1 180 ? 0.717 -12.369 9.473 1.00 94.56 180 LYS A N 1
ATOM 1535 C CA . LYS A 1 180 ? 1.843 -12.464 8.551 1.00 94.56 180 LYS A CA 1
ATOM 1536 C C . LYS A 1 180 ? 1.937 -13.881 7.989 1.00 94.56 180 LYS A C 1
ATOM 1538 O O . LYS A 1 180 ? 2.255 -14.812 8.720 1.00 94.56 180 LYS A O 1
ATOM 1543 N N . VAL A 1 181 ? 1.733 -14.018 6.683 1.00 94.25 181 VAL A N 1
ATOM 1544 C CA . VAL A 1 181 ? 1.904 -15.290 5.965 1.00 94.25 181 VAL A CA 1
ATOM 1545 C C . VAL A 1 181 ? 3.330 -15.448 5.462 1.00 94.25 181 VAL A C 1
ATOM 1547 O O . VAL A 1 181 ? 3.938 -16.504 5.615 1.00 94.25 181 VAL A O 1
ATOM 1550 N N . LEU A 1 182 ? 3.871 -14.397 4.843 1.00 94.12 182 LEU A N 1
ATOM 1551 C CA . LEU A 1 182 ? 5.174 -14.461 4.195 1.00 94.12 182 LEU A CA 1
ATOM 1552 C C . LEU A 1 182 ? 5.876 -13.104 4.213 1.00 94.12 182 LEU A C 1
ATOM 1554 O O . LEU A 1 182 ? 5.245 -12.052 4.121 1.00 94.12 182 LEU A O 1
ATOM 1558 N N . SER A 1 183 ? 7.202 -13.152 4.295 1.00 94.62 183 SER A N 1
ATOM 1559 C CA . SER A 1 183 ? 8.098 -12.012 4.121 1.00 94.62 183 SER A CA 1
ATOM 1560 C C . SER A 1 183 ? 9.002 -12.280 2.929 1.00 94.62 183 SER A C 1
ATOM 1562 O O . SER A 1 183 ? 9.804 -13.210 2.946 1.00 94.62 183 SER A O 1
ATOM 1564 N N . LEU A 1 184 ? 8.865 -11.463 1.893 1.00 92.88 184 LEU A N 1
ATOM 1565 C CA . LEU A 1 184 ? 9.617 -11.556 0.656 1.00 92.88 184 LEU A CA 1
ATOM 1566 C C . LEU A 1 184 ? 10.644 -10.431 0.603 1.00 92.88 184 LEU A C 1
ATOM 1568 O O . LEU A 1 184 ? 10.314 -9.256 0.444 1.00 92.88 184 LEU A O 1
ATOM 1572 N N . ARG A 1 185 ? 11.909 -10.816 0.725 1.00 91.44 185 ARG A N 1
ATOM 1573 C CA . ARG A 1 185 ? 13.030 -9.896 0.593 1.00 91.44 185 ARG A CA 1
ATOM 1574 C C . ARG A 1 185 ? 13.431 -9.784 -0.872 1.00 91.44 185 ARG A C 1
ATOM 1576 O O . ARG A 1 185 ? 13.710 -10.797 -1.512 1.00 91.44 185 ARG A O 1
ATOM 1583 N N . GLN A 1 186 ? 13.499 -8.562 -1.379 1.00 85.12 186 GLN A N 1
ATOM 1584 C CA . GLN A 1 186 ? 14.048 -8.282 -2.698 1.00 85.12 186 GLN A CA 1
ATOM 1585 C C . GLN A 1 186 ? 15.549 -8.016 -2.583 1.00 85.12 186 GLN A C 1
ATOM 1587 O O . GLN A 1 186 ? 15.975 -7.016 -2.002 1.00 85.12 186 GLN A O 1
ATOM 1592 N N . ASP A 1 187 ? 16.344 -8.918 -3.148 1.00 83.75 187 ASP A N 1
ATOM 1593 C CA . ASP A 1 187 ? 17.776 -8.730 -3.359 1.00 83.75 187 ASP A CA 1
ATOM 1594 C C . ASP A 1 187 ? 18.081 -8.539 -4.856 1.00 83.75 187 ASP A C 1
ATOM 1596 O O . ASP A 1 187 ? 17.183 -8.573 -5.696 1.00 83.75 187 ASP A O 1
ATOM 1600 N N . ALA A 1 188 ? 19.352 -8.326 -5.206 1.00 77.25 188 ALA A N 1
ATOM 1601 C CA . ALA A 1 188 ? 19.769 -8.094 -6.592 1.00 77.25 188 ALA A CA 1
ATOM 1602 C C . ALA A 1 188 ? 19.520 -9.287 -7.539 1.00 77.25 188 ALA A C 1
ATOM 1604 O O . ALA A 1 188 ? 19.632 -9.130 -8.753 1.00 77.25 188 ALA A O 1
ATOM 1605 N N . LYS A 1 189 ? 19.232 -10.481 -7.007 1.00 82.44 189 LYS A N 1
ATOM 1606 C CA . LYS A 1 189 ? 19.011 -11.704 -7.790 1.00 82.44 189 LYS A CA 1
ATOM 1607 C C . LYS A 1 189 ? 17.529 -11.979 -8.020 1.00 82.44 189 LYS A C 1
ATOM 1609 O O . LYS A 1 189 ? 17.194 -12.667 -8.979 1.00 82.44 189 LYS A O 1
ATOM 1614 N N . VAL A 1 190 ? 16.659 -11.461 -7.157 1.00 86.38 190 VAL A N 1
ATOM 1615 C CA . VAL A 1 190 ? 15.215 -11.669 -7.245 1.00 86.38 190 VAL A CA 1
ATOM 1616 C C . VAL A 1 190 ? 14.568 -10.544 -8.048 1.00 86.38 190 VAL A C 1
ATOM 1618 O O . VAL A 1 190 ? 14.646 -9.365 -7.702 1.00 86.38 190 VAL A O 1
ATOM 1621 N N . THR A 1 191 ? 13.875 -10.920 -9.120 1.00 87.62 191 THR A N 1
ATOM 1622 C CA . THR A 1 191 ? 13.176 -9.951 -9.972 1.00 87.62 191 THR A CA 1
ATOM 1623 C C . THR A 1 191 ? 11.852 -9.484 -9.345 1.00 87.62 191 THR A C 1
ATOM 1625 O O . THR A 1 191 ? 11.210 -10.241 -8.609 1.00 87.62 191 THR A O 1
ATOM 1628 N N . PRO A 1 192 ? 11.366 -8.273 -9.681 1.00 87.12 192 PRO A N 1
ATOM 1629 C CA . PRO A 1 192 ? 10.029 -7.808 -9.297 1.00 87.12 192 PRO A CA 1
ATOM 1630 C C . PRO A 1 192 ? 8.902 -8.786 -9.668 1.00 87.12 192 PRO A C 1
ATOM 1632 O O . PRO A 1 192 ? 7.962 -8.984 -8.895 1.00 87.12 192 PRO A O 1
ATOM 1635 N N . GLN A 1 193 ? 9.025 -9.439 -10.829 1.00 88.25 193 GLN A N 1
ATOM 1636 C CA . GLN A 1 193 ? 8.073 -10.437 -11.320 1.00 88.25 193 GLN A CA 1
ATOM 1637 C C . GLN A 1 193 ? 8.032 -11.678 -10.426 1.00 88.25 193 GLN A C 1
ATOM 1639 O O . GLN A 1 193 ? 6.957 -12.203 -10.124 1.00 88.25 193 GLN A O 1
ATOM 1644 N N . GLU A 1 194 ? 9.196 -12.140 -9.979 1.00 89.56 194 GLU A N 1
ATOM 1645 C CA . GLU A 1 194 ? 9.308 -13.297 -9.100 1.00 89.56 194 GLU A CA 1
ATOM 1646 C C . GLU A 1 194 ? 8.700 -13.015 -7.721 1.00 89.56 194 GLU A C 1
ATOM 1648 O O . GLU A 1 194 ? 7.952 -13.843 -7.203 1.00 89.56 194 GLU A O 1
ATOM 1653 N N . LEU A 1 195 ? 8.918 -11.819 -7.161 1.00 91.88 195 LEU A N 1
ATOM 1654 C CA . LEU A 1 195 ? 8.288 -11.405 -5.899 1.00 91.88 195 LEU A CA 1
ATOM 1655 C C . LEU A 1 195 ? 6.767 -11.379 -6.004 1.00 91.88 195 LEU A C 1
ATOM 1657 O O . LEU A 1 195 ? 6.081 -11.920 -5.140 1.00 91.88 195 LEU A O 1
ATOM 1661 N N . ALA A 1 196 ? 6.238 -10.774 -7.068 1.00 90.50 196 ALA A N 1
ATOM 1662 C CA . ALA A 1 196 ? 4.800 -10.695 -7.279 1.00 90.50 196 ALA A CA 1
ATOM 1663 C C . ALA A 1 196 ? 4.170 -12.084 -7.482 1.00 90.50 196 ALA A C 1
ATOM 1665 O O . ALA A 1 196 ? 3.068 -12.339 -6.998 1.00 90.50 196 ALA A O 1
ATOM 1666 N N . THR A 1 197 ? 4.883 -12.996 -8.149 1.00 90.25 197 THR A N 1
ATOM 1667 C CA . THR A 1 197 ? 4.439 -14.385 -8.345 1.00 90.25 197 THR A CA 1
ATOM 1668 C C . THR A 1 197 ? 4.416 -15.145 -7.021 1.00 90.25 197 THR A C 1
ATOM 1670 O O . THR A 1 197 ? 3.381 -15.699 -6.661 1.00 90.25 197 THR A O 1
ATOM 1673 N N . ARG A 1 198 ? 5.490 -15.074 -6.226 1.00 92.69 198 ARG A N 1
ATOM 1674 C CA . ARG A 1 198 ? 5.535 -15.695 -4.890 1.00 92.69 198 ARG A CA 1
ATOM 1675 C C . ARG A 1 198 ? 4.475 -15.122 -3.945 1.00 92.69 198 ARG A C 1
ATOM 1677 O O . ARG A 1 198 ? 3.880 -15.858 -3.167 1.00 92.69 198 ARG A O 1
ATOM 1684 N N . ALA A 1 199 ? 4.201 -13.819 -4.029 1.00 92.00 199 ALA A N 1
ATOM 1685 C CA . ALA A 1 199 ? 3.136 -13.179 -3.256 1.00 92.00 199 ALA A CA 1
ATOM 1686 C C . ALA A 1 199 ? 1.730 -13.624 -3.694 1.00 92.00 199 ALA A C 1
ATOM 1688 O O . ALA A 1 199 ? 0.806 -13.642 -2.887 1.00 92.00 199 ALA A O 1
ATOM 1689 N N . LYS A 1 200 ? 1.551 -14.001 -4.964 1.00 89.94 200 LYS A N 1
ATOM 1690 C CA . LYS A 1 200 ? 0.305 -14.608 -5.450 1.00 89.94 200 LYS A CA 1
ATOM 1691 C C . LYS A 1 200 ? 0.108 -16.013 -4.891 1.00 89.94 200 LYS A C 1
ATOM 1693 O O . LYS A 1 200 ? -1.007 -16.390 -4.549 1.00 89.94 200 LYS A O 1
ATOM 1698 N N . GLU A 1 201 ? 1.189 -16.782 -4.842 1.00 92.62 201 GLU A N 1
ATOM 1699 C CA . GLU A 1 201 ? 1.196 -18.175 -4.389 1.00 92.62 201 GLU A CA 1
ATOM 1700 C C . GLU A 1 201 ? 1.022 -18.310 -2.872 1.00 92.62 201 GLU A C 1
ATOM 1702 O O . GLU A 1 201 ? 0.596 -19.362 -2.405 1.00 92.62 201 GLU A O 1
ATOM 1707 N N . SER A 1 202 ? 1.288 -17.250 -2.099 1.00 88.31 202 SER A N 1
ATOM 1708 C CA . SER A 1 202 ? 1.173 -17.261 -0.636 1.00 88.31 202 SER A CA 1
ATOM 1709 C C . SER A 1 202 ? -0.266 -17.254 -0.100 1.00 88.31 202 SER A C 1
ATOM 1711 O O . SER A 1 202 ? -0.441 -17.255 1.114 1.00 88.31 202 SER A O 1
ATOM 1713 N N . ASP A 1 203 ? -1.295 -17.232 -0.958 1.00 85.81 203 ASP A N 1
ATOM 1714 C CA . ASP A 1 203 ? -2.714 -17.148 -0.562 1.00 85.81 203 ASP A CA 1
ATOM 1715 C C . ASP A 1 203 ? -2.983 -16.009 0.449 1.00 85.81 203 ASP A C 1
ATOM 1717 O O . ASP A 1 203 ? -3.694 -16.153 1.445 1.00 85.81 203 ASP A O 1
ATOM 1721 N N . CYS A 1 204 ? -2.364 -14.848 0.218 1.00 89.75 204 CYS A N 1
ATOM 1722 C CA . CYS A 1 204 ? -2.585 -13.656 1.029 1.00 89.75 204 CYS A CA 1
ATOM 1723 C C . CYS A 1 204 ? -3.836 -12.872 0.589 1.00 89.75 204 CYS A C 1
ATOM 1725 O O . CYS A 1 204 ? -4.286 -12.936 -0.557 1.00 89.75 204 CYS A O 1
ATOM 1727 N N . ASP A 1 205 ? -4.404 -12.093 1.511 1.00 88.25 205 ASP A N 1
ATOM 1728 C CA . ASP A 1 205 ? -5.495 -11.158 1.217 1.00 88.25 205 ASP A CA 1
ATOM 1729 C C . ASP A 1 205 ? -4.974 -9.810 0.715 1.00 88.25 205 ASP A C 1
ATOM 1731 O O . ASP A 1 205 ? -5.635 -9.146 -0.087 1.00 88.25 205 ASP A O 1
ATOM 1735 N N . VAL A 1 206 ? -3.793 -9.405 1.185 1.00 90.94 206 VAL A N 1
ATOM 1736 C CA . VAL A 1 206 ? -3.127 -8.170 0.775 1.00 90.94 206 VAL A CA 1
ATOM 1737 C C . VAL A 1 206 ? -1.610 -8.314 0.831 1.00 90.94 206 VAL A C 1
ATOM 1739 O O . VAL A 1 206 ? -1.052 -8.976 1.710 1.00 90.94 206 VAL A O 1
ATOM 1742 N N . VAL A 1 207 ? -0.940 -7.632 -0.093 1.00 93.06 207 VAL A N 1
ATOM 1743 C CA . VAL A 1 207 ? 0.508 -7.446 -0.084 1.00 93.06 207 VAL A CA 1
ATOM 1744 C C . VAL A 1 207 ? 0.848 -6.057 0.451 1.00 93.06 207 VAL A C 1
ATOM 1746 O O . VAL A 1 207 ? 0.368 -5.053 -0.075 1.00 93.06 207 VAL A O 1
ATOM 1749 N N . ILE A 1 208 ? 1.688 -5.977 1.479 1.00 92.62 208 ILE A N 1
ATOM 1750 C CA . ILE A 1 208 ? 2.213 -4.709 1.998 1.00 92.62 208 ILE A CA 1
ATOM 1751 C C . ILE A 1 208 ? 3.667 -4.574 1.564 1.00 92.62 208 ILE A C 1
ATOM 1753 O O . ILE A 1 208 ? 4.512 -5.401 1.893 1.00 92.62 208 ILE A O 1
ATOM 1757 N N . ILE A 1 209 ? 3.963 -3.517 0.825 1.00 92.12 209 ILE A N 1
ATOM 1758 C CA . ILE A 1 209 ? 5.299 -3.209 0.336 1.00 92.12 209 ILE A CA 1
ATOM 1759 C C . ILE A 1 209 ? 5.890 -2.143 1.252 1.00 92.12 209 ILE A C 1
ATOM 1761 O O . ILE A 1 209 ? 5.357 -1.039 1.340 1.00 92.12 209 ILE A O 1
ATOM 1765 N N . VAL A 1 210 ? 6.978 -2.478 1.935 1.00 91.44 210 VAL A N 1
ATOM 1766 C CA . VAL A 1 210 ? 7.728 -1.563 2.797 1.00 91.44 210 VAL A CA 1
ATOM 1767 C C . VAL A 1 210 ? 8.924 -1.063 1.998 1.00 91.44 210 VAL A C 1
ATOM 1769 O O . VAL A 1 210 ? 9.823 -1.835 1.669 1.00 91.44 210 VAL A O 1
ATOM 1772 N N . ALA A 1 211 ? 8.895 0.210 1.616 1.00 84.56 211 ALA A N 1
ATOM 1773 C CA . ALA A 1 211 ? 9.742 0.749 0.558 1.00 84.56 211 ALA A CA 1
ATOM 1774 C C . ALA A 1 211 ? 10.472 2.033 0.986 1.00 84.56 211 ALA A C 1
ATOM 1776 O O . ALA A 1 211 ? 9.855 2.918 1.571 1.00 84.56 211 ALA A O 1
ATOM 1777 N N . PRO A 1 212 ? 11.751 2.227 0.644 1.00 76.81 212 PRO A N 1
ATOM 1778 C CA . PRO A 1 212 ? 12.327 3.563 0.596 1.00 76.81 212 PRO A CA 1
ATOM 1779 C C . PRO A 1 212 ? 11.813 4.296 -0.656 1.00 76.81 212 PRO A C 1
ATOM 1781 O O . PRO A 1 212 ? 11.889 3.770 -1.765 1.00 76.81 212 PRO A O 1
ATOM 1784 N N . GLU A 1 213 ? 11.302 5.517 -0.501 1.00 73.56 213 GLU A N 1
ATOM 1785 C CA . GLU A 1 213 ? 10.962 6.410 -1.624 1.00 73.56 213 GLU A CA 1
ATOM 1786 C C . GLU A 1 213 ? 10.056 5.774 -2.716 1.00 73.56 213 GLU A C 1
ATOM 1788 O O . GLU A 1 213 ? 8.974 5.263 -2.432 1.00 73.56 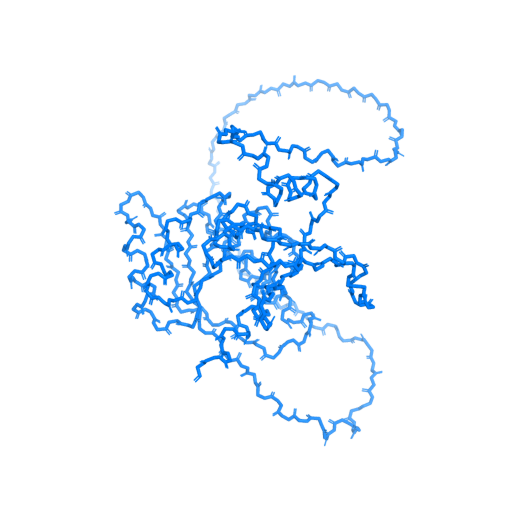213 GLU A O 1
ATOM 1793 N N . ASN A 1 214 ? 10.488 5.828 -3.986 1.00 65.75 214 ASN A N 1
ATOM 1794 C CA . ASN A 1 214 ? 9.798 5.321 -5.176 1.00 65.75 214 ASN A CA 1
ATOM 1795 C C . ASN A 1 214 ? 9.990 3.808 -5.404 1.00 65.75 214 ASN A C 1
ATOM 1797 O O . ASN A 1 214 ? 9.611 3.283 -6.459 1.00 65.75 214 ASN A O 1
ATOM 1801 N N . TRP A 1 215 ? 10.601 3.106 -4.452 1.00 79.38 215 TRP A N 1
ATOM 1802 C CA . TRP A 1 215 ? 10.869 1.683 -4.563 1.00 79.38 215 TRP A CA 1
ATOM 1803 C C . TRP A 1 215 ? 9.571 0.859 -4.569 1.00 79.38 215 TRP A C 1
ATOM 1805 O O . TRP A 1 215 ? 8.565 1.218 -3.961 1.00 79.38 215 TRP A O 1
ATOM 1815 N N . GLY A 1 216 ? 9.569 -0.253 -5.304 1.00 76.75 216 GLY A N 1
ATOM 1816 C CA . GLY A 1 216 ? 8.416 -1.154 -5.385 1.00 76.75 216 GLY A CA 1
ATOM 1817 C C . GLY A 1 216 ? 7.321 -0.748 -6.382 1.00 76.75 216 GLY A C 1
ATOM 1818 O O . GLY A 1 216 ? 6.388 -1.524 -6.569 1.00 76.75 216 GLY A O 1
ATOM 1819 N N . LYS A 1 217 ? 7.429 0.389 -7.093 1.00 81.56 217 LYS A N 1
ATOM 1820 C CA . LYS A 1 217 ? 6.462 0.786 -8.148 1.00 81.56 217 LYS A CA 1
ATOM 1821 C C . LYS A 1 217 ? 6.258 -0.294 -9.215 1.00 81.56 217 LYS A C 1
ATOM 1823 O O . LYS A 1 217 ? 5.127 -0.563 -9.619 1.00 81.56 217 LYS A O 1
ATOM 1828 N N . GLU A 1 218 ? 7.343 -0.931 -9.647 1.00 83.31 218 GLU A N 1
ATOM 1829 C CA . GLU A 1 218 ? 7.295 -2.012 -10.633 1.00 83.31 218 GLU A CA 1
ATOM 1830 C C . GLU A 1 218 ? 6.566 -3.244 -10.078 1.00 83.31 218 GLU A C 1
ATOM 1832 O O . GLU A 1 218 ? 5.639 -3.751 -10.707 1.00 83.31 218 GLU A O 1
ATOM 1837 N N . VAL A 1 219 ? 6.890 -3.649 -8.844 1.00 87.38 219 VAL A N 1
ATOM 1838 C CA . VAL A 1 219 ? 6.209 -4.744 -8.133 1.00 87.38 219 VAL A CA 1
ATOM 1839 C C . VAL A 1 219 ? 4.708 -4.462 -8.010 1.00 87.38 219 VAL A C 1
ATOM 1841 O O . VAL A 1 219 ? 3.892 -5.338 -8.280 1.00 87.38 219 VAL A O 1
ATOM 1844 N N . VAL A 1 220 ? 4.318 -3.227 -7.680 1.00 87.62 220 VAL A N 1
ATOM 1845 C CA . VAL A 1 220 ? 2.907 -2.802 -7.585 1.00 87.62 220 VAL A CA 1
ATOM 1846 C C . VAL A 1 220 ? 2.197 -2.922 -8.929 1.00 87.62 220 VAL A C 1
ATOM 1848 O O . VAL A 1 220 ? 1.055 -3.378 -8.981 1.00 87.62 220 VAL A O 1
ATOM 1851 N N . SER A 1 221 ? 2.852 -2.511 -10.017 1.00 86.62 221 SER A N 1
ATOM 1852 C CA . SER A 1 221 ? 2.299 -2.624 -11.370 1.00 86.62 221 SER A CA 1
ATOM 1853 C C . SER A 1 221 ? 2.005 -4.086 -11.721 1.00 86.62 221 SER A C 1
ATOM 1855 O O . SER A 1 221 ? 0.908 -4.423 -12.178 1.00 86.62 221 SER A O 1
ATOM 1857 N N . ILE A 1 222 ? 2.944 -4.977 -11.396 1.00 89.12 222 ILE A N 1
ATOM 1858 C CA . ILE A 1 222 ? 2.807 -6.415 -11.628 1.00 89.12 222 ILE A CA 1
ATOM 1859 C C . ILE A 1 222 ? 1.700 -7.005 -10.743 1.00 89.12 222 ILE A C 1
ATOM 1861 O O . ILE A 1 222 ? 0.791 -7.652 -11.264 1.00 89.12 222 ILE A O 1
ATOM 1865 N N . LEU A 1 223 ? 1.691 -6.732 -9.434 1.00 88.06 223 LEU A N 1
ATOM 1866 C CA . LEU A 1 223 ? 0.642 -7.190 -8.507 1.00 88.06 223 LEU A CA 1
ATOM 1867 C C . LEU A 1 223 ? -0.755 -6.736 -8.951 1.00 88.06 223 LEU A C 1
ATOM 1869 O O . LEU A 1 223 ? -1.712 -7.512 -8.901 1.00 88.06 223 LEU A O 1
ATOM 1873 N N . ARG A 1 224 ? -0.867 -5.509 -9.472 1.00 87.94 224 ARG A N 1
ATOM 1874 C CA . ARG A 1 224 ? -2.111 -4.977 -10.036 1.00 87.94 224 ARG A CA 1
ATOM 1875 C C . ARG A 1 224 ? -2.567 -5.775 -11.257 1.00 87.94 224 ARG A C 1
ATOM 1877 O O . ARG A 1 224 ? -3.753 -6.094 -11.346 1.00 87.94 224 ARG A O 1
ATOM 1884 N N . SER A 1 225 ? -1.655 -6.130 -12.166 1.00 86.56 225 SER A N 1
ATOM 1885 C CA . SER A 1 225 ? -1.968 -6.998 -13.315 1.00 86.56 225 SER A CA 1
ATOM 1886 C C . SER A 1 225 ? -2.457 -8.387 -12.879 1.00 86.56 225 SER A C 1
ATOM 1888 O O . SER A 1 225 ? -3.366 -8.952 -13.487 1.00 86.56 225 SER A O 1
ATOM 1890 N N . LEU A 1 226 ? -1.933 -8.887 -11.755 1.00 85.75 226 LEU A N 1
ATOM 1891 C CA . LEU A 1 226 ? -2.320 -10.156 -11.138 1.00 85.75 226 LEU A CA 1
ATOM 1892 C C . LEU A 1 226 ? -3.591 -10.056 -10.278 1.00 85.75 226 LEU A C 1
ATOM 1894 O O . LEU A 1 226 ? -4.032 -11.069 -9.737 1.00 85.75 226 LEU A O 1
ATOM 1898 N N . ARG A 1 227 ? -4.200 -8.863 -10.183 1.00 86.50 227 ARG A N 1
ATOM 1899 C CA . ARG A 1 227 ? -5.377 -8.544 -9.353 1.00 86.50 227 ARG A CA 1
ATOM 1900 C C . ARG A 1 227 ? -5.176 -8.820 -7.861 1.00 86.50 227 ARG A C 1
ATOM 1902 O O . ARG A 1 227 ? -6.135 -9.121 -7.154 1.00 86.50 227 ARG A O 1
ATOM 1909 N N . ILE A 1 228 ? -3.945 -8.688 -7.382 1.00 85.50 228 ILE A N 1
ATOM 1910 C CA . ILE A 1 228 ? -3.606 -8.854 -5.971 1.00 85.50 228 ILE A CA 1
ATOM 1911 C C . ILE A 1 228 ? -3.694 -7.480 -5.302 1.00 85.50 228 ILE A C 1
ATOM 1913 O O . ILE A 1 228 ? -3.040 -6.539 -5.765 1.00 85.50 228 ILE A O 1
ATOM 1917 N N . PRO A 1 229 ? -4.501 -7.318 -4.240 1.00 87.44 229 PRO A N 1
ATOM 1918 C CA . PRO A 1 229 ? -4.532 -6.078 -3.482 1.00 87.44 229 PRO A CA 1
ATOM 1919 C C . PRO A 1 229 ? -3.151 -5.776 -2.899 1.00 87.44 229 PRO A C 1
ATOM 1921 O O . PRO A 1 229 ? -2.541 -6.630 -2.259 1.00 87.44 229 PRO A O 1
ATOM 1924 N N . SER A 1 230 ? -2.660 -4.557 -3.106 1.00 88.62 230 SER A N 1
ATOM 1925 C CA . SER A 1 230 ? -1.334 -4.147 -2.647 1.00 88.62 230 SER A CA 1
ATOM 1926 C C . SER A 1 230 ? -1.357 -2.742 -2.065 1.00 88.62 230 SER A C 1
ATOM 1928 O O . SER A 1 230 ? -2.036 -1.870 -2.611 1.00 88.62 230 SER A O 1
ATOM 1930 N N . GLN A 1 231 ? -0.575 -2.507 -1.018 1.00 87.69 231 GLN A N 1
ATOM 1931 C CA . GLN A 1 231 ? -0.382 -1.197 -0.401 1.00 87.69 231 GLN A CA 1
ATOM 1932 C C . GLN A 1 231 ? 1.102 -0.923 -0.180 1.00 87.69 231 GLN A C 1
ATOM 1934 O O . GLN A 1 231 ? 1.858 -1.851 0.088 1.00 87.69 231 GLN A O 1
ATOM 1939 N N . ILE A 1 232 ? 1.514 0.340 -0.288 1.00 87.88 232 ILE A N 1
ATOM 1940 C CA . ILE A 1 232 ? 2.905 0.756 -0.065 1.00 87.88 232 ILE A CA 1
ATOM 1941 C C . ILE A 1 232 ? 2.970 1.594 1.206 1.00 87.88 232 ILE A C 1
ATOM 1943 O O . ILE A 1 232 ? 2.190 2.531 1.377 1.00 87.88 232 ILE A O 1
ATOM 1947 N N . ILE A 1 233 ? 3.931 1.281 2.068 1.00 88.44 233 ILE A N 1
ATOM 1948 C CA . ILE A 1 233 ? 4.329 2.122 3.191 1.00 88.44 233 ILE A CA 1
ATOM 1949 C C . ILE A 1 233 ? 5.766 2.535 2.943 1.00 88.44 233 ILE A C 1
ATOM 1951 O O . ILE A 1 233 ? 6.671 1.700 2.900 1.00 88.44 233 ILE A O 1
ATOM 1955 N N . THR A 1 234 ? 5.954 3.832 2.746 1.00 87.25 234 THR A N 1
ATOM 1956 C CA . THR A 1 234 ? 7.276 4.390 2.519 1.00 87.25 234 THR A CA 1
ATOM 1957 C C . THR A 1 234 ? 7.981 4.698 3.838 1.00 87.25 234 THR A C 1
ATOM 1959 O O . THR A 1 234 ? 7.321 4.957 4.845 1.00 87.25 234 THR A O 1
ATOM 1962 N N . GLU A 1 235 ? 9.313 4.686 3.839 1.00 85.69 235 GLU A N 1
ATOM 1963 C CA . GLU A 1 235 ? 10.151 4.943 5.023 1.00 85.69 235 GLU A CA 1
ATOM 1964 C C . GLU A 1 235 ? 9.786 6.256 5.746 1.00 85.69 235 GLU A C 1
ATOM 1966 O O . GLU A 1 235 ? 9.624 6.265 6.963 1.00 85.69 235 GLU A O 1
ATOM 1971 N N . ASP A 1 236 ? 9.505 7.334 5.005 1.00 84.00 236 ASP A N 1
ATOM 1972 C CA . ASP A 1 236 ? 9.069 8.640 5.537 1.00 84.00 236 ASP A CA 1
ATOM 1973 C C . ASP A 1 236 ? 7.685 8.620 6.216 1.00 84.00 236 ASP A C 1
ATOM 1975 O O . ASP A 1 236 ? 7.249 9.606 6.818 1.00 84.00 236 ASP A O 1
ATOM 1979 N N . ASN A 1 237 ? 6.949 7.520 6.076 1.00 83.94 237 ASN A N 1
ATOM 1980 C CA . ASN A 1 237 ? 5.593 7.345 6.576 1.00 83.94 237 ASN A CA 1
ATOM 1981 C C . ASN A 1 237 ? 5.496 6.300 7.696 1.00 83.94 237 ASN A C 1
ATOM 1983 O O . ASN A 1 237 ? 4.418 6.168 8.279 1.00 83.94 237 ASN A O 1
ATOM 1987 N N . VAL A 1 238 ? 6.592 5.613 8.034 1.00 85.38 238 VAL A N 1
ATOM 1988 C CA . VAL A 1 238 ? 6.617 4.553 9.056 1.00 85.38 238 VAL A CA 1
ATOM 1989 C C . VAL A 1 238 ? 6.280 5.089 10.452 1.00 85.38 238 VAL A C 1
ATOM 1991 O O . VAL A 1 238 ? 5.588 4.418 11.208 1.00 85.38 238 VAL A O 1
ATOM 1994 N N . ASP A 1 239 ? 6.647 6.323 10.789 1.00 82.19 239 ASP A N 1
ATOM 1995 C CA . ASP A 1 239 ? 6.353 6.885 12.121 1.00 82.19 239 ASP A CA 1
ATOM 1996 C C . ASP A 1 239 ? 4.973 7.571 12.204 1.00 82.19 239 ASP A C 1
ATOM 1998 O O . ASP A 1 239 ? 4.531 8.041 13.256 1.00 82.19 239 ASP A O 1
ATOM 2002 N N . LYS A 1 240 ? 4.239 7.641 11.087 1.00 83.38 240 LYS A N 1
ATOM 2003 C CA . LYS A 1 240 ? 2.992 8.408 10.992 1.00 83.38 240 LYS A CA 1
ATOM 2004 C C . LYS A 1 240 ? 1.779 7.528 11.287 1.00 83.38 240 LYS A C 1
ATOM 2006 O O . LYS A 1 240 ? 1.225 6.900 10.389 1.00 83.38 240 LYS A O 1
ATOM 2011 N N . LYS A 1 241 ? 1.270 7.567 12.525 1.00 78.94 241 LYS A N 1
ATOM 2012 C CA . LYS A 1 241 ? 0.098 6.775 12.980 1.00 78.94 241 LYS A CA 1
ATOM 2013 C C . LYS A 1 241 ? -1.110 6.793 12.029 1.00 78.94 241 LYS A C 1
ATOM 2015 O O . LYS A 1 241 ? -1.752 5.765 11.818 1.00 78.94 241 LYS A O 1
ATOM 2020 N N . PHE A 1 242 ? -1.423 7.942 11.424 1.00 78.56 242 PHE A N 1
ATOM 2021 C CA . PHE A 1 242 ? -2.554 8.059 10.494 1.00 78.56 242 PHE A CA 1
ATOM 2022 C C . PHE A 1 242 ? -2.391 7.197 9.229 1.00 78.56 242 PHE A C 1
ATOM 2024 O O . PHE A 1 242 ? -3.388 6.792 8.634 1.00 78.56 242 PHE A O 1
ATOM 2031 N N . ARG A 1 243 ? -1.154 6.877 8.823 1.00 83.69 243 ARG A N 1
ATOM 2032 C CA . ARG A 1 243 ? -0.875 6.020 7.663 1.00 83.69 243 ARG A CA 1
ATOM 2033 C C . ARG A 1 243 ? -1.293 4.580 7.914 1.00 83.69 243 ARG A C 1
ATOM 2035 O O . ARG A 1 243 ? -1.934 3.998 7.047 1.00 83.69 243 ARG A O 1
ATOM 2042 N N . TYR A 1 244 ? -1.040 4.048 9.106 1.00 85.00 244 TYR A N 1
ATOM 2043 C CA . TYR A 1 244 ? -1.510 2.714 9.486 1.00 85.00 244 TYR A CA 1
ATOM 2044 C C . TYR A 1 244 ? -3.032 2.644 9.585 1.00 85.00 244 TYR A C 1
ATOM 2046 O O . TYR A 1 244 ? -3.631 1.671 9.138 1.00 85.00 244 TYR A O 1
ATOM 2054 N N . LEU A 1 245 ? -3.686 3.693 10.094 1.00 79.06 245 LEU A N 1
ATOM 2055 C CA . LEU A 1 245 ? -5.149 3.741 10.123 1.00 79.06 245 LEU A CA 1
ATOM 2056 C C . LEU A 1 245 ? -5.748 3.719 8.706 1.00 79.06 245 LEU A C 1
ATOM 2058 O O . LEU A 1 245 ? -6.699 2.978 8.449 1.00 79.06 245 LEU A O 1
ATOM 2062 N N . ASN A 1 246 ? -5.172 4.491 7.780 1.00 80.75 246 ASN A N 1
ATOM 2063 C CA . ASN A 1 246 ? -5.590 4.498 6.377 1.00 80.75 246 ASN A CA 1
ATOM 2064 C C . ASN A 1 246 ? -5.346 3.140 5.715 1.00 80.75 246 ASN A C 1
ATOM 2066 O O . ASN A 1 246 ? -6.251 2.606 5.087 1.00 80.75 246 ASN A O 1
ATOM 2070 N N . LEU A 1 247 ? -4.169 2.550 5.928 1.00 83.94 247 LEU A N 1
ATOM 2071 C CA . LEU A 1 247 ? -3.825 1.216 5.446 1.00 83.94 247 LEU A CA 1
ATOM 2072 C C . LEU A 1 247 ? -4.853 0.173 5.903 1.00 83.94 247 LEU A C 1
ATOM 2074 O O . LEU A 1 247 ? -5.387 -0.567 5.082 1.00 83.94 247 LEU A O 1
ATOM 2078 N N . ILE A 1 248 ? -5.164 0.134 7.201 1.00 84.69 248 ILE A N 1
ATOM 2079 C CA . ILE A 1 248 ? -6.135 -0.814 7.763 1.00 84.69 248 ILE A CA 1
ATOM 2080 C C . ILE A 1 248 ? -7.525 -0.577 7.162 1.00 84.69 248 ILE A C 1
ATOM 2082 O O . ILE A 1 248 ? -8.225 -1.534 6.833 1.00 84.69 248 ILE A O 1
ATOM 2086 N N . THR A 1 249 ? -7.914 0.684 6.968 1.00 82.00 249 THR A N 1
ATOM 2087 C CA . THR A 1 249 ? -9.200 1.045 6.353 1.00 82.00 249 THR A CA 1
ATOM 2088 C C . THR A 1 249 ? -9.265 0.623 4.883 1.00 82.00 249 THR A C 1
ATOM 2090 O O . THR A 1 249 ? -10.262 0.049 4.450 1.00 82.00 249 THR A O 1
ATOM 2093 N N . ASP A 1 250 ? -8.199 0.831 4.115 1.00 80.19 250 ASP A N 1
ATOM 2094 C CA . ASP A 1 250 ? -8.127 0.403 2.719 1.00 80.19 250 ASP A CA 1
ATOM 2095 C C . ASP A 1 250 ? -8.196 -1.122 2.611 1.00 80.19 250 ASP A C 1
ATOM 2097 O O . ASP A 1 250 ? -8.963 -1.662 1.814 1.00 80.19 250 ASP A O 1
ATOM 2101 N N . VAL A 1 251 ? -7.462 -1.833 3.466 1.00 79.38 251 VAL A N 1
ATOM 2102 C CA . VAL A 1 251 ? -7.510 -3.297 3.567 1.00 79.38 251 VAL A CA 1
ATOM 2103 C C . VAL A 1 251 ? -8.910 -3.785 3.953 1.00 79.38 251 VAL A C 1
ATOM 2105 O O . VAL A 1 251 ? -9.414 -4.756 3.383 1.00 79.38 251 VAL A O 1
ATOM 2108 N N . ALA A 1 252 ? -9.590 -3.096 4.869 1.00 74.62 252 ALA A N 1
ATOM 2109 C CA . ALA A 1 252 ? -10.970 -3.384 5.246 1.00 74.62 252 ALA A CA 1
ATOM 2110 C C . ALA A 1 252 ? -11.939 -3.244 4.060 1.00 74.62 252 ALA A C 1
ATOM 2112 O O . ALA A 1 252 ? -12.791 -4.111 3.846 1.00 74.62 252 ALA A O 1
ATOM 2113 N N . LEU A 1 253 ? -11.783 -2.193 3.251 1.00 73.38 253 LEU A N 1
ATOM 2114 C CA . LEU A 1 253 ? -12.602 -1.963 2.059 1.00 73.38 253 LEU A CA 1
ATOM 2115 C C . LEU A 1 253 ? -12.318 -2.996 0.962 1.00 73.38 253 LEU A C 1
ATOM 2117 O O . LEU A 1 253 ? -13.243 -3.459 0.295 1.00 73.38 253 LEU A O 1
ATOM 2121 N N . LEU A 1 254 ? -11.054 -3.383 0.785 1.00 67.62 254 LEU A N 1
ATOM 2122 C CA . LEU A 1 254 ? -10.628 -4.368 -0.212 1.00 67.62 254 LEU A CA 1
ATOM 2123 C C . LEU A 1 254 ? -11.095 -5.785 0.147 1.00 67.62 254 LEU A C 1
ATOM 2125 O O . LEU A 1 254 ? -11.604 -6.504 -0.709 1.00 67.62 254 LEU A O 1
ATOM 2129 N N . SER A 1 255 ? -11.006 -6.155 1.424 1.00 58.25 255 SER A N 1
ATOM 2130 C CA . SER A 1 255 ? -11.440 -7.458 1.947 1.00 58.25 255 SER A CA 1
ATOM 2131 C C . SER A 1 255 ? -12.961 -7.613 2.067 1.00 58.25 255 SER A C 1
ATOM 2133 O O . SER A 1 255 ? -13.427 -8.669 2.481 1.00 58.25 255 SER A O 1
ATOM 2135 N N . SER A 1 256 ? -13.744 -6.571 1.774 1.00 53.25 256 SER A N 1
ATOM 2136 C CA . SER A 1 256 ? -15.219 -6.617 1.765 1.00 53.25 256 SER A CA 1
ATOM 2137 C C . SER A 1 256 ? -15.802 -6.825 0.359 1.00 53.25 256 SER A C 1
ATOM 2139 O O . SER A 1 256 ? -17.015 -6.795 0.189 1.00 53.25 256 SER A O 1
ATOM 2141 N N . ARG A 1 257 ? -14.940 -6.978 -0.661 1.00 48.97 257 ARG A N 1
ATOM 2142 C CA . ARG A 1 257 ? -15.321 -7.179 -2.073 1.00 48.97 257 ARG A CA 1
ATOM 2143 C C . ARG A 1 257 ? -15.211 -8.633 -2.556 1.00 48.97 257 ARG A C 1
ATOM 2145 O O . ARG A 1 257 ? -15.481 -8.875 -3.730 1.00 48.97 257 ARG A O 1
ATOM 2152 N N . LYS A 1 258 ? -14.765 -9.551 -1.695 1.00 40.72 258 LYS A N 1
ATOM 2153 C CA . LYS A 1 258 ? -14.871 -11.002 -1.905 1.00 40.72 258 LYS A CA 1
ATOM 2154 C C . LYS A 1 258 ? -16.184 -11.470 -1.290 1.00 40.72 258 LYS A C 1
ATOM 2156 O O . LYS A 1 258 ? -16.828 -12.327 -1.923 1.00 40.72 258 LYS A O 1
#